Protein AF-A0A9D9GLC6-F1 (afdb_monomer)

Sequence (223 aa):
MKNKEALVSNTGGIKNLRFVKKIIEMDKKVFLQKTGWIYLVLAGAFIFVYGLIMATPMADLRYLQGTQLEGMEMEGDAYIRMLTGSINTMCILGWALILDGLLYKFVRNDKRRIYYISNMVFSAVSFLLFIGIAIGALSIIVHYKGVYDSIPFDIINSYPLWQMSGYYISETSWVFPLGYCVFIFTILASFVYIFVICYKWKDFAYYMKNHEVPDSDTVEERM

Structure (mmCIF, N/CA/C/O backbone):
data_AF-A0A9D9GLC6-F1
#
_entry.id   AF-A0A9D9GLC6-F1
#
loop_
_atom_site.group_PDB
_atom_site.id
_atom_site.type_symbol
_atom_site.label_atom_id
_atom_site.label_alt_id
_atom_site.label_comp_id
_atom_site.label_asym_id
_atom_site.label_entity_id
_atom_site.label_seq_id
_atom_site.pdbx_PDB_ins_code
_atom_site.Cartn_x
_atom_site.Cartn_y
_atom_site.Cartn_z
_atom_site.occupancy
_atom_site.B_iso_or_equiv
_atom_site.auth_seq_id
_atom_site.auth_comp_id
_atom_site.auth_asym_id
_atom_site.auth_atom_id
_atom_site.pdbx_PDB_model_num
ATOM 1 N N . MET A 1 1 ? -58.831 -5.455 41.511 1.00 48.53 1 MET A N 1
ATOM 2 C CA . MET A 1 1 ? -57.370 -5.663 41.659 1.00 48.53 1 MET A CA 1
ATOM 3 C C . MET A 1 1 ? -56.871 -6.793 40.740 1.00 48.53 1 MET A C 1
ATOM 5 O O . MET A 1 1 ? -56.491 -7.838 41.236 1.00 48.53 1 MET A O 1
ATOM 9 N N . LYS A 1 2 ? -56.880 -6.631 39.405 1.00 49.00 2 LYS A N 1
ATOM 10 C CA . LYS A 1 2 ? -56.433 -7.695 38.467 1.00 49.00 2 LYS A CA 1
ATOM 11 C C . LYS A 1 2 ? -55.526 -7.223 37.314 1.00 49.00 2 LYS A C 1
ATOM 13 O O . LYS A 1 2 ? -55.292 -7.973 36.384 1.00 49.00 2 LYS A O 1
ATOM 18 N N . ASN A 1 3 ? -54.974 -6.006 37.387 1.00 46.88 3 ASN A N 1
ATOM 19 C CA . ASN A 1 3 ? -54.181 -5.411 36.293 1.00 46.88 3 ASN A CA 1
ATOM 20 C C . ASN A 1 3 ? -52.691 -5.164 36.608 1.00 46.88 3 ASN A C 1
ATOM 22 O O . ASN A 1 3 ? -52.003 -4.541 35.807 1.00 46.88 3 ASN A O 1
ATOM 26 N N . LYS A 1 4 ? -52.160 -5.633 37.748 1.00 45.25 4 LYS A N 1
ATOM 27 C CA . LYS A 1 4 ? -50.739 -5.417 38.099 1.00 45.25 4 LYS A CA 1
ATOM 28 C C . LYS A 1 4 ? -49.795 -6.556 37.694 1.00 45.25 4 LYS A C 1
ATOM 30 O O . LYS A 1 4 ? -48.603 -6.307 37.563 1.00 45.25 4 LYS A O 1
ATOM 35 N N . GLU A 1 5 ? -50.295 -7.758 37.419 1.00 45.25 5 GLU A N 1
ATOM 36 C CA . GLU A 1 5 ? -49.434 -8.914 37.111 1.00 45.25 5 GLU A CA 1
ATOM 37 C C . GLU A 1 5 ? -48.969 -8.956 35.642 1.00 45.25 5 GLU A C 1
ATOM 39 O O . GLU A 1 5 ? -47.866 -9.417 35.356 1.00 45.25 5 GLU A O 1
ATOM 44 N N . ALA A 1 6 ? -49.718 -8.355 34.709 1.00 46.56 6 ALA A N 1
ATOM 45 C CA . ALA A 1 6 ? -49.325 -8.285 33.295 1.00 46.56 6 ALA A CA 1
ATOM 46 C C . ALA A 1 6 ? -48.167 -7.296 33.010 1.00 46.56 6 ALA A C 1
ATOM 48 O O . ALA A 1 6 ? -47.455 -7.438 32.016 1.00 46.56 6 ALA A O 1
ATOM 49 N N . LEU A 1 7 ? -47.922 -6.316 33.890 1.00 44.38 7 LEU A N 1
ATOM 50 C CA . LEU A 1 7 ? -46.847 -5.318 33.732 1.00 44.38 7 LEU A CA 1
ATOM 51 C C . LEU A 1 7 ? -45.464 -5.822 34.194 1.00 44.38 7 LEU A C 1
ATOM 53 O O . LEU A 1 7 ? -44.432 -5.305 33.756 1.00 44.38 7 LEU A O 1
ATOM 57 N N . VAL A 1 8 ? -45.420 -6.860 35.035 1.00 45.81 8 VAL A N 1
ATOM 58 C CA . VAL A 1 8 ? -44.165 -7.438 35.555 1.00 45.81 8 VAL A CA 1
ATOM 59 C C . VAL A 1 8 ? -43.550 -8.440 34.565 1.00 45.81 8 VAL A C 1
ATOM 61 O O . VAL A 1 8 ? -42.330 -8.532 34.448 1.00 45.81 8 VAL A O 1
ATOM 64 N N . SER A 1 9 ? -44.375 -9.113 33.758 1.00 47.72 9 SER A N 1
ATOM 65 C CA . SER A 1 9 ? -43.919 -10.010 32.681 1.00 47.72 9 SER A CA 1
ATOM 66 C C . SER A 1 9 ? -43.169 -9.261 31.562 1.00 47.72 9 SER A C 1
ATOM 68 O O . SER A 1 9 ? -42.121 -9.708 31.092 1.00 47.72 9 SER A O 1
ATOM 70 N N . ASN A 1 10 ? -43.635 -8.064 31.191 1.00 50.22 10 ASN A N 1
ATOM 71 C CA . ASN A 1 10 ? -43.074 -7.307 30.066 1.00 50.22 10 ASN A CA 1
ATOM 72 C C . ASN A 1 10 ? -41.750 -6.584 30.412 1.00 50.22 10 ASN A C 1
ATOM 74 O O . ASN A 1 10 ? -40.915 -6.306 29.549 1.00 50.22 10 ASN A O 1
ATOM 78 N N . THR A 1 11 ? -41.497 -6.317 31.698 1.00 50.88 11 THR A N 1
ATOM 79 C CA . THR A 1 11 ? -40.266 -5.650 32.159 1.00 50.88 11 THR A CA 1
ATOM 80 C C . THR A 1 11 ? -39.042 -6.575 32.174 1.00 50.88 11 THR A C 1
ATOM 82 O O . THR A 1 11 ? -37.919 -6.092 32.000 1.00 50.88 11 THR A O 1
ATOM 85 N N . GLY A 1 12 ? -39.232 -7.895 32.297 1.00 52.69 12 GLY A N 1
ATOM 86 C CA . GLY A 1 12 ? -38.161 -8.892 32.157 1.00 52.69 12 GLY A CA 1
ATOM 87 C C . GLY A 1 12 ? -37.640 -9.017 30.718 1.00 52.69 12 GLY A C 1
ATOM 88 O O . GLY A 1 12 ? -36.428 -8.990 30.494 1.00 52.69 12 GLY A O 1
ATOM 89 N N . GLY A 1 13 ? -38.543 -9.047 29.730 1.00 53.69 13 GLY A N 1
ATOM 90 C CA . GLY A 1 13 ? -38.187 -9.100 28.303 1.00 53.69 13 GLY A CA 1
ATOM 91 C C . GLY A 1 13 ? -37.408 -7.866 27.827 1.00 53.69 13 GLY A C 1
ATOM 92 O O . GLY A 1 13 ? -36.397 -7.988 27.135 1.00 53.69 13 GLY A O 1
ATOM 93 N N . ILE A 1 14 ? -37.801 -6.671 28.285 1.00 57.16 14 ILE A N 1
ATOM 94 C CA . ILE A 1 14 ? -37.111 -5.407 27.968 1.00 57.16 14 ILE A CA 1
ATOM 95 C C . ILE A 1 14 ? -35.714 -5.337 28.615 1.00 57.16 14 ILE A C 1
ATOM 97 O O . ILE A 1 14 ? -34.789 -4.764 28.029 1.00 57.16 14 ILE A O 1
ATOM 101 N N . LYS A 1 15 ? -35.526 -5.918 29.809 1.00 58.66 15 LYS A N 1
ATOM 102 C CA . LYS A 1 15 ? -34.201 -6.028 30.448 1.00 58.66 15 LYS A CA 1
ATOM 103 C C . LYS A 1 15 ? -33.284 -6.996 29.691 1.00 58.66 15 LYS A C 1
ATOM 105 O O . LYS A 1 15 ? -32.122 -6.654 29.476 1.00 58.66 15 LYS A O 1
ATOM 110 N N . ASN A 1 16 ? -33.811 -8.124 29.206 1.00 61.94 16 ASN A N 1
ATOM 111 C CA . ASN A 1 16 ? -33.055 -9.074 28.381 1.00 61.94 16 ASN A CA 1
ATOM 112 C C . ASN A 1 16 ? -32.633 -8.477 27.030 1.00 61.94 16 ASN A C 1
ATOM 114 O O . ASN A 1 16 ? -31.472 -8.600 26.646 1.00 61.94 16 ASN A O 1
ATOM 118 N N . LEU A 1 17 ? -33.514 -7.738 26.348 1.00 65.12 17 LEU A N 1
ATOM 119 C CA . LEU A 1 17 ? -33.171 -7.042 25.099 1.00 65.12 17 LEU A CA 1
ATOM 120 C C . LEU A 1 17 ? -32.083 -5.974 25.294 1.00 65.12 17 LEU A C 1
ATOM 122 O O . LEU A 1 17 ? -31.168 -5.863 24.477 1.00 65.12 17 LEU A O 1
ATOM 126 N N . ARG A 1 18 ? -32.134 -5.213 26.398 1.00 66.44 18 ARG A N 1
ATOM 127 C CA . ARG A 1 18 ? -31.078 -4.244 26.743 1.00 66.44 18 ARG A CA 1
ATOM 128 C C . ARG A 1 18 ? -29.739 -4.918 27.038 1.00 66.44 18 ARG A C 1
ATOM 130 O O . ARG A 1 18 ? -28.702 -4.385 26.650 1.00 66.44 18 ARG A O 1
ATOM 137 N N . PHE A 1 19 ? -29.755 -6.071 27.699 1.00 61.31 19 PHE A N 1
ATOM 138 C CA . PHE A 1 19 ? -28.548 -6.831 28.013 1.00 61.31 19 PHE A CA 1
ATOM 139 C C . PHE A 1 19 ? -27.897 -7.426 26.756 1.00 61.31 19 PHE A C 1
ATOM 141 O O . PHE A 1 19 ? -26.708 -7.212 26.530 1.00 61.31 19 PHE A O 1
ATOM 148 N N . VAL A 1 20 ? -28.681 -8.062 25.879 1.00 63.72 20 VAL A N 1
ATOM 149 C CA . VAL A 1 20 ? -28.195 -8.619 24.602 1.00 63.72 20 VAL A CA 1
ATOM 150 C C . VAL A 1 20 ? -27.632 -7.524 23.695 1.00 63.72 20 VAL A C 1
ATOM 152 O O . VAL A 1 20 ? -26.538 -7.674 23.153 1.00 63.72 20 VAL A O 1
ATOM 155 N N . LYS A 1 21 ? -28.318 -6.377 23.585 1.00 69.62 21 LYS A N 1
ATOM 156 C CA . LYS A 1 21 ? -27.814 -5.230 22.815 1.00 69.62 21 LYS A CA 1
ATOM 157 C C . LYS A 1 21 ? -26.462 -4.734 23.346 1.00 69.62 21 LYS A C 1
ATOM 159 O O . LYS A 1 21 ? -25.567 -4.446 22.557 1.00 69.62 21 LYS A O 1
ATOM 164 N N . LYS A 1 22 ? -26.291 -4.703 24.672 1.00 62.22 22 LYS A N 1
ATOM 165 C CA . LYS A 1 22 ? -25.045 -4.290 25.333 1.00 62.22 22 LYS A CA 1
ATOM 166 C C . LYS A 1 22 ? -23.894 -5.278 25.101 1.00 62.22 22 LYS A C 1
ATOM 168 O O . LYS A 1 22 ? -22.763 -4.837 24.922 1.00 62.22 22 LYS A O 1
ATOM 173 N N . ILE A 1 23 ? -24.176 -6.584 25.052 1.00 58.31 23 ILE A N 1
ATOM 174 C CA . ILE A 1 23 ? -23.185 -7.618 24.702 1.00 58.31 23 ILE A CA 1
ATOM 175 C C . ILE A 1 23 ? -22.736 -7.460 23.245 1.00 58.31 23 ILE A C 1
ATOM 177 O O . ILE A 1 23 ? -21.541 -7.359 22.986 1.00 58.31 23 ILE A O 1
ATOM 181 N N . ILE A 1 24 ? -23.681 -7.329 22.308 1.00 63.56 24 ILE A N 1
ATOM 182 C CA . ILE A 1 24 ? -23.375 -7.139 20.879 1.00 63.56 24 ILE A CA 1
ATOM 183 C C . ILE A 1 24 ? -22.549 -5.862 20.654 1.00 63.56 24 ILE A C 1
ATOM 185 O O . ILE A 1 24 ? -21.627 -5.844 19.840 1.00 63.56 24 ILE A O 1
ATOM 189 N N . GLU A 1 25 ? -22.859 -4.777 21.368 1.00 64.62 25 GLU A N 1
ATOM 190 C CA . GLU A 1 25 ? -22.085 -3.533 21.301 1.00 64.62 25 GLU A CA 1
ATOM 191 C C . GLU A 1 25 ? -20.678 -3.678 21.902 1.00 64.62 25 GLU A C 1
ATOM 193 O O . GLU A 1 25 ? -19.728 -3.125 21.344 1.00 64.62 25 GLU A O 1
ATOM 198 N N . MET A 1 26 ? -20.510 -4.435 22.993 1.00 58.69 26 MET A N 1
ATOM 199 C CA . MET A 1 26 ? -19.186 -4.733 23.555 1.00 58.69 26 MET A CA 1
ATOM 200 C C . MET A 1 26 ? -18.334 -5.579 22.603 1.00 58.69 26 MET A C 1
ATOM 202 O O . MET A 1 26 ? -17.170 -5.239 22.382 1.00 58.69 26 MET A O 1
ATOM 206 N N . ASP A 1 27 ? -18.908 -6.606 21.979 1.00 64.44 27 ASP A N 1
ATOM 207 C CA . ASP A 1 27 ? -18.185 -7.460 21.031 1.00 64.44 27 ASP A CA 1
ATOM 208 C C . ASP A 1 27 ? -17.741 -6.685 19.788 1.00 64.44 27 ASP A C 1
ATOM 210 O O . ASP A 1 27 ? -16.592 -6.806 19.360 1.00 64.44 27 ASP A O 1
ATOM 214 N N . LYS A 1 28 ? -18.590 -5.795 19.257 1.00 64.50 28 LYS A N 1
ATOM 215 C CA . LYS A 1 28 ? -18.228 -4.917 18.130 1.00 64.50 28 LYS A CA 1
ATOM 216 C C . LYS A 1 28 ? -17.063 -3.981 18.463 1.00 64.50 28 LYS A C 1
ATOM 218 O O . LYS A 1 28 ? -16.185 -3.777 17.624 1.00 64.50 28 LYS A O 1
ATOM 223 N N . LYS A 1 29 ? -17.027 -3.430 19.683 1.00 62.84 29 LYS A N 1
ATOM 224 C CA . LYS A 1 29 ? -15.945 -2.541 20.146 1.00 62.84 29 LYS A CA 1
ATOM 225 C C . LYS A 1 29 ? -14.614 -3.278 20.252 1.00 62.84 29 LYS A C 1
ATOM 227 O O . LYS A 1 29 ? -13.596 -2.782 19.771 1.00 62.84 29 LYS A O 1
ATOM 232 N N . VAL A 1 30 ? -14.628 -4.465 20.854 1.00 64.19 30 VAL A N 1
ATOM 233 C CA . VAL A 1 30 ? -13.431 -5.299 21.007 1.00 64.19 30 VAL A CA 1
ATOM 234 C C . VAL A 1 30 ? -12.950 -5.805 19.647 1.00 64.19 30 VAL A C 1
ATOM 236 O O . VAL A 1 30 ? -11.746 -5.817 19.398 1.00 64.19 30 VAL A O 1
ATOM 239 N N . PHE A 1 31 ? -13.871 -6.157 18.747 1.00 68.88 31 PHE A N 1
ATOM 240 C CA . PHE A 1 31 ? -13.555 -6.593 17.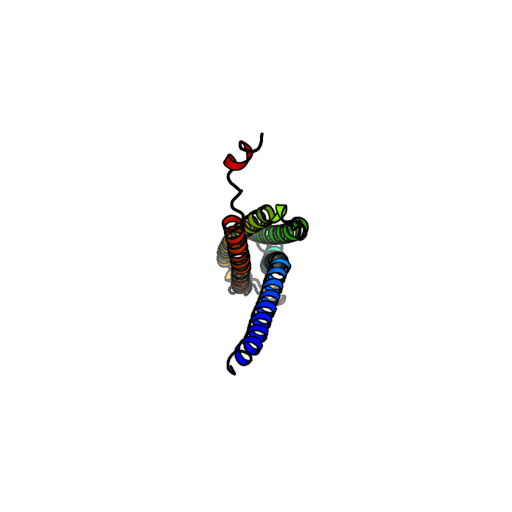391 1.00 68.88 31 PHE A CA 1
ATOM 241 C C . PHE A 1 31 ? -12.849 -5.495 16.589 1.00 68.88 31 PHE A C 1
ATOM 243 O O . PHE A 1 31 ? -11.708 -5.696 16.184 1.00 68.88 31 PHE A O 1
ATOM 250 N N . LEU A 1 32 ? -13.452 -4.307 16.456 1.00 66.44 32 LEU A N 1
ATOM 251 C CA . LEU A 1 32 ? -12.879 -3.199 15.678 1.00 66.44 32 LEU A CA 1
ATOM 252 C C . LEU A 1 32 ? -11.495 -2.763 16.187 1.00 66.44 32 LEU A C 1
ATOM 254 O O . LEU A 1 32 ? -10.599 -2.456 15.399 1.00 66.44 32 LEU A O 1
ATOM 258 N N . GLN A 1 33 ? -11.287 -2.783 17.506 1.00 64.88 33 GLN A N 1
ATOM 259 C CA . GLN A 1 33 ? -9.985 -2.477 18.101 1.00 64.88 33 GLN A CA 1
ATOM 260 C C . GLN A 1 33 ? -8.947 -3.574 17.826 1.00 64.88 33 GLN A C 1
ATOM 262 O O . GLN A 1 33 ? -7.783 -3.269 17.556 1.00 64.88 33 GLN A O 1
ATOM 267 N N . LYS A 1 34 ? -9.347 -4.852 17.890 1.00 70.94 34 LYS A N 1
ATOM 268 C CA . LYS A 1 34 ? -8.497 -6.009 17.554 1.00 70.94 34 LYS A CA 1
ATOM 269 C C . LYS A 1 34 ? -8.165 -6.105 16.080 1.00 70.94 34 LYS A C 1
ATOM 271 O O . LYS A 1 34 ? -7.100 -6.627 15.778 1.00 70.94 34 LYS A O 1
ATOM 276 N N . THR A 1 35 ? -8.996 -5.574 15.198 1.00 78.12 35 THR A N 1
ATOM 277 C CA . THR A 1 35 ? -8.752 -5.645 13.759 1.00 78.12 35 THR A CA 1
ATOM 278 C C . THR A 1 35 ? -7.982 -4.449 13.208 1.00 78.12 35 THR A C 1
ATOM 280 O O . THR A 1 35 ? -7.323 -4.609 12.191 1.00 78.12 35 THR A O 1
ATOM 283 N N . GLY A 1 36 ? -8.000 -3.277 13.859 1.00 77.38 36 GLY A N 1
ATOM 284 C CA . GLY A 1 36 ? -7.358 -2.056 13.336 1.00 77.38 36 GLY A CA 1
ATOM 285 C C . GLY A 1 36 ? -5.886 -2.238 12.938 1.00 77.38 36 GLY A C 1
ATOM 286 O O . GLY A 1 36 ? -5.518 -1.983 11.795 1.00 77.38 36 GLY A O 1
ATOM 287 N N . TRP A 1 37 ? -5.060 -2.785 13.836 1.00 83.31 37 TRP A N 1
ATOM 288 C CA . TRP A 1 37 ? -3.642 -3.039 13.542 1.00 83.31 37 TRP A CA 1
ATOM 289 C C . TRP A 1 37 ? -3.427 -4.079 12.434 1.00 83.31 37 TRP A C 1
ATOM 291 O O . TRP A 1 37 ? -2.447 -3.995 11.701 1.00 83.31 37 TRP A O 1
ATOM 301 N N . ILE A 1 38 ? -4.346 -5.040 12.283 1.00 87.19 38 ILE A N 1
ATOM 302 C CA . ILE A 1 38 ? -4.292 -6.033 11.202 1.00 87.19 38 ILE A CA 1
ATOM 303 C C . ILE A 1 38 ? -4.483 -5.327 9.859 1.00 87.19 38 ILE A C 1
ATOM 305 O O . ILE A 1 38 ? -3.743 -5.605 8.923 1.00 87.19 38 ILE A O 1
ATOM 309 N N . TYR A 1 39 ? -5.415 -4.372 9.774 1.00 84.56 39 TYR A N 1
ATOM 310 C CA . TYR A 1 39 ? -5.605 -3.568 8.566 1.00 84.56 39 TYR A CA 1
ATOM 311 C C . TYR A 1 39 ? -4.369 -2.730 8.219 1.00 84.56 39 TYR A C 1
ATOM 313 O O . TYR A 1 39 ? -4.023 -2.669 7.044 1.00 84.56 39 TYR A O 1
ATOM 321 N N . LEU A 1 40 ? -3.674 -2.145 9.206 1.00 82.50 40 LEU A N 1
ATOM 322 C CA . LEU A 1 40 ? -2.408 -1.430 8.966 1.00 82.50 40 LEU A CA 1
ATOM 323 C C . LEU A 1 40 ? -1.344 -2.346 8.365 1.00 82.50 40 LEU A C 1
ATOM 325 O O . LEU A 1 40 ? -0.739 -2.011 7.349 1.00 82.50 40 LEU A O 1
ATOM 329 N N . VAL A 1 41 ? -1.151 -3.521 8.968 1.00 89.88 41 VAL A N 1
ATOM 330 C CA . VAL A 1 41 ? -0.165 -4.495 8.489 1.00 89.88 41 VAL A CA 1
ATOM 331 C C . VAL A 1 41 ? -0.527 -4.993 7.091 1.00 89.88 41 VAL A C 1
ATOM 333 O O . VAL A 1 41 ? 0.346 -5.062 6.232 1.00 89.88 41 VAL A O 1
ATOM 336 N N . LEU A 1 42 ? -1.802 -5.298 6.834 1.00 90.50 42 LEU A N 1
ATOM 337 C CA . LEU A 1 42 ? -2.259 -5.745 5.518 1.00 90.50 42 LEU A CA 1
ATOM 338 C C . LEU A 1 42 ? -2.101 -4.655 4.454 1.00 90.50 42 LEU A C 1
ATOM 340 O O . LEU A 1 42 ? -1.576 -4.935 3.383 1.00 90.50 42 LEU A O 1
ATOM 344 N N . ALA A 1 43 ? -2.510 -3.418 4.739 1.00 89.62 43 ALA A N 1
ATOM 345 C CA . ALA A 1 43 ? -2.346 -2.301 3.810 1.00 89.62 43 ALA A CA 1
ATOM 346 C C . ALA A 1 43 ? -0.863 -2.026 3.517 1.00 89.62 43 ALA A C 1
ATOM 348 O O . ALA A 1 43 ? -0.482 -1.890 2.356 1.00 89.62 43 ALA A O 1
ATOM 349 N N . GLY A 1 44 ? -0.012 -2.028 4.548 1.00 91.19 44 GLY A N 1
ATOM 350 C CA . GLY A 1 44 ? 1.435 -1.906 4.383 1.00 91.19 44 GLY A CA 1
ATOM 351 C C . GLY A 1 44 ? 2.031 -3.038 3.545 1.00 91.19 44 GLY A C 1
ATOM 352 O O . GLY A 1 44 ? 2.830 -2.778 2.648 1.00 91.19 44 GLY A O 1
ATOM 353 N N . ALA A 1 45 ? 1.584 -4.279 3.758 1.00 93.62 45 ALA A N 1
ATOM 354 C CA . ALA A 1 45 ? 1.993 -5.426 2.952 1.00 93.62 45 ALA A CA 1
ATOM 355 C C . ALA A 1 45 ? 1.563 -5.290 1.484 1.00 93.62 45 ALA A C 1
ATOM 357 O O . ALA A 1 45 ? 2.366 -5.567 0.597 1.00 93.62 45 ALA A O 1
ATOM 358 N N . PHE A 1 46 ? 0.345 -4.815 1.206 1.00 93.12 46 PHE A N 1
ATOM 359 C CA . PHE A 1 46 ? -0.102 -4.566 -0.167 1.00 93.12 46 PHE A CA 1
ATOM 360 C C . PHE A 1 46 ? 0.734 -3.491 -0.864 1.00 93.12 46 PHE A C 1
ATOM 362 O O . PHE A 1 46 ? 1.154 -3.707 -1.997 1.00 93.12 46 PHE A O 1
ATOM 369 N N . ILE A 1 47 ? 1.022 -2.369 -0.194 1.00 93.19 47 ILE A N 1
ATOM 370 C CA . ILE A 1 47 ? 1.885 -1.314 -0.750 1.00 93.19 47 ILE A CA 1
ATOM 371 C C . ILE A 1 47 ? 3.304 -1.842 -0.990 1.00 93.19 47 ILE A C 1
ATOM 373 O O . ILE A 1 47 ? 3.886 -1.580 -2.040 1.00 93.19 47 ILE A O 1
ATOM 377 N N . PHE A 1 48 ? 3.846 -2.626 -0.057 1.00 94.44 48 PHE A N 1
ATOM 378 C CA . PHE A 1 48 ? 5.172 -3.224 -0.194 1.00 94.44 48 PHE A CA 1
ATOM 379 C C . PHE A 1 48 ? 5.249 -4.191 -1.383 1.00 94.44 48 PHE A C 1
ATOM 381 O O . PHE A 1 48 ? 6.118 -4.052 -2.240 1.00 94.44 48 PHE A O 1
ATOM 388 N N . VAL A 1 49 ? 4.312 -5.141 -1.473 1.00 94.50 49 VAL A N 1
ATOM 389 C CA . VAL A 1 49 ? 4.233 -6.096 -2.589 1.00 94.50 49 VAL A CA 1
ATOM 390 C C . VAL A 1 49 ? 4.025 -5.363 -3.911 1.00 94.50 49 VAL A C 1
ATOM 392 O O . VAL A 1 49 ? 4.644 -5.718 -4.909 1.00 94.50 49 VAL A O 1
ATOM 395 N N . TYR A 1 50 ? 3.211 -4.310 -3.923 1.00 93.19 50 TYR A N 1
ATOM 396 C CA . TYR A 1 50 ? 3.036 -3.474 -5.102 1.00 93.19 50 TYR A CA 1
ATOM 397 C C . TYR A 1 50 ? 4.340 -2.788 -5.531 1.00 93.19 50 TYR A C 1
ATOM 399 O O . TYR A 1 50 ? 4.682 -2.828 -6.710 1.00 93.19 50 TYR A O 1
ATOM 407 N N . GLY A 1 51 ? 5.115 -2.244 -4.587 1.00 92.12 51 GLY A N 1
ATOM 408 C CA . GLY A 1 51 ? 6.453 -1.717 -4.862 1.00 92.12 51 GLY A CA 1
ATOM 409 C C . GLY A 1 51 ? 7.372 -2.761 -5.509 1.00 92.12 51 GLY A C 1
ATOM 410 O O . GLY A 1 51 ? 8.055 -2.456 -6.483 1.00 92.12 51 GLY A O 1
ATOM 411 N N . LEU A 1 52 ? 7.326 -4.018 -5.052 1.00 92.06 52 LEU A N 1
ATOM 412 C CA . LEU A 1 52 ? 8.070 -5.116 -5.683 1.00 92.06 52 LEU A CA 1
ATOM 413 C C . LEU A 1 52 ? 7.571 -5.439 -7.100 1.00 92.06 52 LEU A C 1
ATOM 415 O O . LEU A 1 52 ? 8.379 -5.707 -7.983 1.00 92.06 52 LEU A O 1
ATOM 419 N N . ILE A 1 53 ? 6.261 -5.382 -7.344 1.00 90.50 53 ILE A N 1
ATOM 420 C CA . ILE A 1 53 ? 5.678 -5.575 -8.682 1.00 90.50 53 ILE A CA 1
ATOM 421 C C . ILE A 1 53 ? 6.089 -4.439 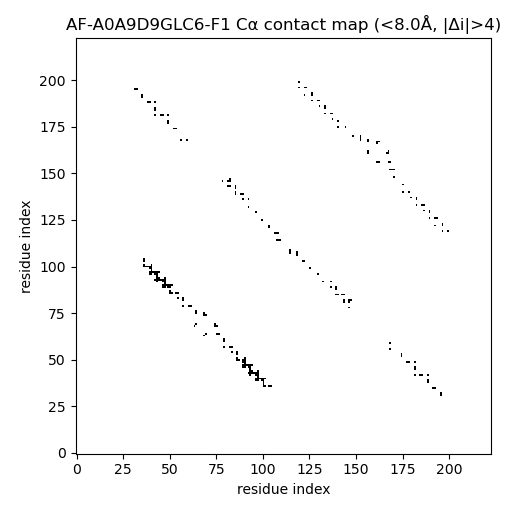-9.634 1.00 90.50 53 ILE A C 1
ATOM 423 O O . ILE A 1 53 ? 6.361 -4.679 -10.806 1.00 90.50 53 ILE A O 1
ATOM 427 N N . MET A 1 54 ? 6.224 -3.203 -9.146 1.00 87.19 54 MET A N 1
ATOM 428 C CA . MET A 1 54 ? 6.780 -2.105 -9.950 1.00 87.19 54 MET A CA 1
ATOM 429 C C . MET A 1 54 ? 8.235 -2.364 -10.379 1.00 87.19 54 MET A C 1
ATOM 431 O O . MET A 1 54 ? 8.703 -1.773 -11.351 1.00 87.19 54 MET A O 1
ATOM 435 N N . ALA A 1 55 ? 8.961 -3.258 -9.702 1.00 86.25 55 ALA A N 1
ATOM 436 C CA . ALA A 1 55 ? 10.318 -3.623 -10.093 1.00 86.25 55 ALA A CA 1
ATOM 437 C C . ALA A 1 55 ? 10.376 -4.545 -11.319 1.00 86.25 55 ALA A C 1
ATOM 439 O O . ALA A 1 55 ? 11.423 -4.617 -11.955 1.00 86.25 55 ALA A O 1
ATOM 440 N N . THR A 1 56 ? 9.284 -5.226 -11.684 1.00 82.06 56 THR A N 1
ATOM 441 C CA . THR A 1 56 ? 9.267 -6.164 -12.819 1.00 82.06 56 THR A CA 1
ATOM 442 C C . THR A 1 56 ? 9.571 -5.471 -14.156 1.00 82.06 56 THR A C 1
ATOM 444 O O . THR A 1 56 ? 10.586 -5.810 -14.758 1.00 82.06 56 THR A O 1
ATOM 447 N N . PRO A 1 57 ? 8.824 -4.429 -14.581 1.00 74.25 57 PRO A N 1
ATOM 448 C CA . PRO A 1 57 ? 9.151 -3.700 -15.813 1.00 74.25 57 PRO A CA 1
ATOM 449 C C . PRO A 1 57 ? 10.511 -2.980 -15.752 1.00 74.25 57 PRO A C 1
ATOM 451 O O . PRO A 1 57 ? 11.133 -2.736 -16.782 1.00 74.25 57 PRO A O 1
ATOM 454 N N . MET A 1 58 ? 11.010 -2.655 -14.554 1.00 76.06 58 MET A N 1
ATOM 455 C CA . MET A 1 58 ? 12.348 -2.080 -14.383 1.00 76.06 58 MET A CA 1
ATOM 456 C C . MET A 1 58 ? 13.461 -3.120 -14.601 1.00 76.06 58 MET A C 1
ATOM 458 O O . MET A 1 58 ? 14.504 -2.788 -15.162 1.00 76.06 58 MET A O 1
ATOM 462 N N . ALA A 1 59 ? 13.272 -4.364 -14.156 1.00 72.38 59 ALA A N 1
ATOM 463 C CA . ALA A 1 59 ? 14.237 -5.438 -14.378 1.00 72.38 59 ALA A CA 1
ATOM 464 C C . ALA A 1 59 ? 14.431 -5.701 -15.880 1.00 72.38 59 ALA A C 1
ATOM 466 O O . ALA A 1 59 ? 15.572 -5.823 -16.332 1.00 72.38 59 ALA A O 1
ATOM 467 N N . ASP A 1 60 ? 13.336 -5.666 -16.643 1.00 72.62 60 ASP A N 1
ATOM 468 C CA . ASP A 1 60 ? 13.357 -5.780 -18.103 1.00 72.62 60 ASP A CA 1
ATOM 469 C C . ASP A 1 60 ? 14.157 -4.623 -18.739 1.00 72.62 60 ASP A C 1
ATOM 471 O O . ASP A 1 60 ? 15.054 -4.851 -19.554 1.00 72.62 60 ASP A O 1
ATOM 475 N N . LEU A 1 61 ? 13.934 -3.381 -18.281 1.00 70.44 61 LEU A N 1
ATOM 476 C CA . LEU A 1 61 ? 14.693 -2.192 -18.709 1.00 70.44 61 LEU A CA 1
ATOM 477 C C . LEU A 1 61 ? 16.183 -2.240 -18.343 1.00 70.44 61 LEU A C 1
ATOM 479 O O . LEU A 1 61 ? 17.028 -1.754 -19.091 1.00 70.44 61 LEU A O 1
ATOM 483 N N . ARG A 1 62 ? 16.552 -2.824 -17.202 1.00 70.44 62 ARG A N 1
ATOM 484 C CA . ARG A 1 62 ? 17.960 -2.911 -16.788 1.00 70.44 62 ARG A CA 1
ATOM 485 C C . ARG A 1 62 ? 18.732 -3.972 -17.568 1.00 70.44 62 ARG A C 1
ATOM 487 O O . ARG A 1 62 ? 19.912 -3.779 -17.854 1.00 70.44 62 ARG A O 1
ATOM 494 N N . TYR A 1 63 ? 18.073 -5.064 -17.945 1.00 67.06 63 TYR A N 1
ATOM 495 C CA . TYR A 1 63 ? 18.655 -6.070 -18.834 1.00 67.06 63 TYR A CA 1
ATOM 496 C C . TYR A 1 63 ? 18.926 -5.497 -20.241 1.00 67.06 63 TYR A C 1
ATOM 498 O O . TYR A 1 63 ? 19.980 -5.755 -20.827 1.00 67.06 63 TYR A O 1
ATOM 506 N N . LEU A 1 64 ? 18.030 -4.634 -20.738 1.00 63.19 64 LEU A N 1
ATOM 507 C CA . LEU A 1 64 ? 18.228 -3.839 -21.961 1.00 63.19 64 LEU A CA 1
ATOM 508 C C . LEU A 1 64 ? 19.473 -2.948 -21.890 1.00 63.19 64 LEU A C 1
ATOM 510 O O . LEU A 1 64 ? 20.211 -2.799 -22.867 1.00 63.19 64 LEU A O 1
ATOM 514 N N . GLN A 1 65 ? 19.715 -2.357 -20.720 1.00 62.34 65 GLN A N 1
ATOM 515 C CA . GLN A 1 65 ? 20.753 -1.352 -20.542 1.00 62.34 65 GLN A CA 1
ATOM 516 C C . GLN A 1 65 ? 22.168 -1.905 -20.725 1.00 62.34 65 GLN A C 1
ATOM 518 O O . GLN A 1 65 ? 23.003 -1.262 -21.353 1.00 62.34 65 GLN A O 1
ATOM 523 N N . GLY A 1 66 ? 22.411 -3.121 -20.230 1.00 55.78 66 GLY A N 1
ATOM 524 C CA . GLY A 1 66 ? 23.706 -3.796 -20.337 1.00 55.78 66 GLY A CA 1
ATOM 525 C C . GLY A 1 66 ? 24.003 -4.404 -21.708 1.00 55.78 66 GLY A C 1
ATOM 526 O O . GLY A 1 66 ? 25.090 -4.942 -21.893 1.00 55.78 66 GLY A O 1
ATOM 527 N N . THR A 1 67 ? 23.055 -4.359 -22.652 1.00 57.78 67 THR A N 1
ATOM 528 C CA . THR A 1 67 ? 23.220 -4.970 -23.977 1.00 57.78 67 THR A CA 1
ATOM 529 C C . THR A 1 67 ? 23.179 -3.965 -25.131 1.00 57.78 67 THR A C 1
ATOM 531 O O . THR A 1 67 ? 23.889 -4.201 -26.107 1.00 57.78 67 THR A O 1
ATOM 534 N N . GLN A 1 68 ? 22.368 -2.888 -25.080 1.00 55.81 68 GLN A N 1
ATOM 535 C CA . GLN A 1 68 ? 22.060 -2.088 -26.292 1.00 55.81 68 GLN A CA 1
ATOM 536 C C . GLN A 1 68 ? 21.731 -0.584 -26.093 1.00 55.81 68 GLN A C 1
ATOM 538 O O . GLN A 1 68 ? 21.443 0.098 -27.075 1.00 55.81 68 GLN A O 1
ATOM 543 N N . LEU A 1 69 ? 21.776 -0.022 -24.877 1.00 52.72 69 LEU A N 1
ATOM 544 C CA . LEU A 1 69 ? 21.383 1.387 -24.628 1.00 52.72 69 LEU A CA 1
ATOM 545 C C . LEU A 1 69 ? 22.514 2.425 -24.745 1.00 52.72 69 LEU A C 1
ATOM 547 O O . LEU A 1 69 ? 22.243 3.612 -24.588 1.00 52.72 69 LEU A O 1
ATOM 551 N N . GLU A 1 70 ? 23.749 2.027 -25.066 1.00 53.19 70 GLU A N 1
ATOM 552 C CA . GLU A 1 70 ? 24.875 2.965 -25.261 1.00 53.19 70 GLU A CA 1
ATOM 553 C C . GLU A 1 70 ? 24.670 3.945 -26.438 1.00 53.19 70 GLU A C 1
ATOM 555 O O . GLU A 1 70 ? 25.369 4.950 -26.523 1.00 53.19 70 GLU A O 1
ATOM 560 N N . GLY A 1 71 ? 23.710 3.681 -27.336 1.00 49.88 71 GLY A N 1
ATOM 561 C CA . GLY A 1 71 ? 23.436 4.498 -28.527 1.00 49.88 71 GLY A CA 1
ATOM 562 C C . GLY A 1 71 ? 22.238 5.455 -28.445 1.00 49.88 71 GLY A C 1
ATOM 563 O O . GLY A 1 71 ? 21.948 6.112 -29.442 1.00 49.88 71 GLY A O 1
ATOM 564 N N . MET A 1 72 ? 21.511 5.531 -27.322 1.00 54.06 72 MET A N 1
ATOM 565 C CA . MET A 1 72 ? 20.387 6.472 -27.174 1.00 54.06 72 MET A CA 1
ATOM 566 C C . MET A 1 72 ? 20.848 7.788 -26.530 1.00 54.06 72 MET A C 1
ATOM 568 O O . MET A 1 72 ? 21.552 7.776 -25.528 1.00 54.06 72 MET A O 1
ATOM 572 N N . GLU A 1 73 ? 20.413 8.928 -27.081 1.00 50.88 73 GLU A N 1
ATOM 573 C CA . GLU A 1 73 ? 20.777 10.280 -26.607 1.00 50.88 73 GLU A CA 1
ATOM 574 C C . GLU A 1 73 ? 20.303 10.598 -25.176 1.00 50.88 73 GLU A C 1
ATOM 576 O O . GLU A 1 73 ? 20.804 11.529 -24.549 1.00 50.88 73 GLU A O 1
ATOM 581 N N . MET A 1 74 ? 19.361 9.821 -24.635 1.00 53.66 74 MET A N 1
ATOM 582 C CA . MET A 1 74 ? 19.024 9.858 -23.215 1.00 53.66 74 MET A CA 1
ATOM 583 C C . MET A 1 74 ? 19.722 8.709 -22.504 1.00 53.66 74 MET A C 1
ATOM 585 O O . MET A 1 74 ? 19.482 7.544 -22.821 1.00 53.66 74 MET A O 1
ATOM 589 N N . GLU A 1 75 ? 20.553 9.041 -21.514 1.00 62.62 75 GLU A N 1
ATOM 590 C CA . GLU A 1 75 ? 21.203 8.067 -20.643 1.00 62.62 75 GLU A CA 1
ATOM 591 C C . GLU A 1 75 ? 20.131 7.136 -20.056 1.00 62.62 75 GLU A C 1
ATOM 593 O O . GLU A 1 75 ? 19.408 7.517 -19.134 1.00 62.62 75 GLU A O 1
ATOM 598 N N . GLY A 1 76 ? 20.020 5.898 -20.557 1.00 62.62 76 GLY A N 1
ATOM 599 C CA . GLY A 1 76 ? 19.090 4.889 -20.018 1.00 62.62 76 GLY A CA 1
ATOM 600 C C . GLY A 1 76 ? 19.242 4.687 -18.503 1.00 62.62 76 GLY A C 1
ATOM 601 O O . GLY A 1 76 ? 18.322 4.240 -17.818 1.00 62.62 76 GLY A O 1
ATOM 602 N N . ASP A 1 77 ? 20.385 5.111 -17.964 1.00 69.19 77 ASP A N 1
ATOM 603 C CA . ASP A 1 77 ? 20.701 5.104 -16.545 1.00 69.19 77 ASP A CA 1
ATOM 604 C C . ASP A 1 77 ? 19.895 6.118 -15.731 1.00 69.19 77 ASP A C 1
ATOM 606 O O . ASP A 1 77 ? 19.552 5.851 -14.579 1.00 69.19 77 ASP A O 1
ATOM 610 N N . ALA A 1 78 ? 19.530 7.255 -16.325 1.00 73.38 78 ALA A N 1
ATOM 611 C CA . ALA A 1 78 ? 18.675 8.247 -15.687 1.00 73.38 78 ALA A CA 1
ATOM 612 C C . ALA A 1 78 ? 17.268 7.678 -15.446 1.00 73.38 78 ALA A C 1
ATOM 614 O O . ALA A 1 78 ? 16.766 7.730 -14.321 1.00 73.38 78 ALA A O 1
ATOM 615 N N . TYR A 1 79 ? 16.672 7.041 -16.459 1.00 74.44 79 TYR A N 1
ATOM 616 C CA . TYR A 1 79 ? 15.367 6.382 -16.342 1.00 74.44 79 TYR A CA 1
ATOM 617 C C . TYR A 1 79 ? 15.366 5.304 -15.264 1.00 74.44 79 TYR A C 1
ATOM 619 O O . TYR A 1 79 ? 14.502 5.283 -14.385 1.00 74.44 79 TYR A O 1
ATOM 627 N N . ILE A 1 80 ? 16.377 4.440 -15.283 1.00 77.62 80 ILE A N 1
ATOM 628 C CA . ILE A 1 80 ? 16.498 3.339 -14.330 1.00 77.62 80 ILE A CA 1
ATOM 629 C C . ILE A 1 80 ? 16.675 3.872 -12.911 1.00 77.62 80 ILE A C 1
ATOM 631 O O . ILE A 1 80 ? 16.002 3.384 -12.000 1.00 77.62 80 ILE A O 1
ATOM 635 N N . ARG A 1 81 ? 17.483 4.917 -12.699 1.00 80.81 81 ARG A N 1
ATOM 636 C CA . ARG A 1 81 ? 17.618 5.562 -11.384 1.00 80.81 81 ARG A CA 1
ATOM 637 C C . ARG A 1 81 ? 16.300 6.172 -10.894 1.00 80.81 81 ARG A C 1
ATOM 639 O O . ARG A 1 81 ? 15.945 5.965 -9.732 1.00 80.81 81 ARG A O 1
ATOM 646 N N . MET A 1 82 ? 15.549 6.861 -11.754 1.00 82.50 82 MET A N 1
ATOM 647 C CA . MET A 1 82 ? 14.263 7.477 -11.385 1.00 82.50 82 MET A CA 1
ATOM 648 C C . MET A 1 82 ? 13.190 6.431 -11.039 1.00 82.50 82 MET A C 1
ATOM 650 O O . MET A 1 82 ? 12.503 6.545 -10.017 1.00 82.50 82 MET A O 1
ATOM 654 N N . LEU A 1 83 ? 13.091 5.361 -11.835 1.00 85.75 83 LEU A N 1
ATOM 655 C CA . LEU A 1 83 ? 12.181 4.244 -11.570 1.00 85.75 83 LEU A CA 1
ATOM 656 C C . LEU A 1 83 ? 12.570 3.507 -10.277 1.00 85.75 83 LEU A C 1
ATOM 658 O O . LEU A 1 83 ? 11.703 3.242 -9.441 1.00 85.75 83 LEU A O 1
ATOM 662 N N . THR A 1 84 ? 13.869 3.266 -10.054 1.00 87.50 84 THR A N 1
ATOM 663 C CA . THR A 1 84 ? 14.390 2.659 -8.812 1.00 87.50 84 THR A CA 1
ATOM 664 C C . THR A 1 84 ? 14.014 3.484 -7.584 1.00 87.50 84 THR A C 1
ATOM 666 O O . THR A 1 84 ? 13.592 2.932 -6.569 1.00 87.50 84 THR A O 1
ATOM 669 N N . GLY A 1 85 ? 14.150 4.813 -7.663 1.00 87.56 85 GLY A N 1
ATOM 670 C CA . GLY A 1 85 ? 13.799 5.718 -6.567 1.00 87.56 85 GLY A CA 1
ATOM 671 C C . GLY A 1 85 ? 12.332 5.588 -6.157 1.00 87.56 85 GLY A C 1
ATOM 672 O O . GLY A 1 85 ? 12.018 5.478 -4.969 1.00 87.56 85 GLY A O 1
ATOM 673 N N . SER A 1 86 ? 11.440 5.515 -7.144 1.00 90.31 86 SER A N 1
ATOM 674 C CA . SER A 1 86 ? 10.002 5.317 -6.936 1.00 90.31 86 SER A CA 1
ATOM 675 C C . SER A 1 86 ? 9.684 3.960 -6.295 1.00 90.31 86 SER A C 1
ATOM 677 O O . SER A 1 86 ? 8.938 3.904 -5.317 1.00 90.31 86 SER A O 1
ATOM 679 N N . ILE A 1 87 ? 10.296 2.878 -6.789 1.00 91.88 87 ILE A N 1
ATOM 680 C CA . ILE A 1 87 ? 10.149 1.518 -6.239 1.00 91.88 87 ILE A CA 1
ATOM 681 C C . ILE A 1 87 ? 10.608 1.468 -4.781 1.00 91.88 87 ILE A C 1
ATOM 683 O O . ILE A 1 87 ? 9.866 1.023 -3.904 1.00 91.88 87 ILE A O 1
ATOM 687 N N . ASN A 1 88 ? 11.811 1.974 -4.503 1.00 93.12 88 ASN A N 1
ATOM 688 C CA . ASN A 1 88 ? 12.374 1.980 -3.157 1.00 93.12 88 ASN A CA 1
ATOM 689 C C . ASN A 1 88 ? 11.491 2.772 -2.197 1.00 93.12 88 ASN A C 1
ATOM 691 O O . ASN A 1 88 ? 11.226 2.313 -1.088 1.00 93.12 88 ASN A O 1
ATOM 695 N N . THR A 1 89 ? 10.991 3.927 -2.634 1.00 93.19 89 THR A N 1
ATOM 696 C CA . THR A 1 89 ? 10.121 4.761 -1.804 1.00 93.19 89 THR A CA 1
ATOM 697 C C . THR A 1 89 ? 8.802 4.046 -1.512 1.00 93.19 89 THR A C 1
ATOM 699 O O . THR A 1 89 ? 8.382 4.022 -0.359 1.00 93.19 89 THR A O 1
ATOM 702 N N . MET A 1 90 ? 8.189 3.372 -2.491 1.00 92.50 90 MET A N 1
ATOM 703 C CA . MET A 1 90 ? 6.999 2.543 -2.247 1.00 92.50 90 MET A CA 1
ATOM 704 C C . MET A 1 90 ? 7.249 1.422 -1.241 1.00 92.50 90 MET A C 1
ATOM 706 O O . MET A 1 90 ? 6.471 1.245 -0.303 1.00 92.50 90 MET A O 1
ATOM 710 N N . CYS A 1 91 ? 8.357 0.696 -1.386 1.00 93.75 91 CYS A N 1
ATOM 711 C CA . CYS A 1 91 ? 8.730 -0.357 -0.447 1.00 93.75 91 CYS A CA 1
ATOM 712 C C . CYS A 1 91 ? 8.954 0.193 0.971 1.00 93.75 91 CYS A C 1
ATOM 714 O O . CYS A 1 91 ? 8.506 -0.416 1.943 1.00 93.75 91 CYS A O 1
ATOM 716 N N . ILE A 1 92 ? 9.600 1.356 1.100 1.00 94.56 92 ILE A N 1
ATOM 717 C CA . ILE A 1 92 ? 9.816 2.032 2.388 1.00 94.56 92 ILE A CA 1
ATOM 718 C C . ILE A 1 92 ? 8.481 2.437 3.018 1.00 94.56 92 ILE A C 1
ATOM 720 O O . ILE A 1 92 ? 8.273 2.188 4.204 1.00 94.56 92 ILE A O 1
ATOM 724 N N . LEU A 1 93 ? 7.557 3.012 2.242 1.00 92.56 93 LEU A N 1
ATOM 725 C CA . LEU A 1 93 ? 6.223 3.381 2.724 1.00 92.56 93 LEU A CA 1
ATOM 726 C C . LEU A 1 93 ? 5.426 2.155 3.197 1.00 92.56 93 LEU A C 1
ATOM 728 O O . LEU A 1 93 ? 4.794 2.199 4.254 1.00 92.56 93 LEU A O 1
ATOM 732 N N . GLY A 1 94 ? 5.500 1.046 2.456 1.00 92.38 94 GLY A N 1
ATOM 733 C CA . GLY A 1 94 ? 4.898 -0.225 2.859 1.00 92.38 94 GLY A CA 1
ATOM 734 C C . GLY A 1 94 ? 5.467 -0.742 4.184 1.00 92.38 94 GLY A C 1
ATOM 735 O O . GLY A 1 94 ? 4.711 -1.067 5.101 1.00 92.38 94 GLY A O 1
ATOM 736 N N . TRP A 1 95 ? 6.794 -0.733 4.334 1.00 94.19 95 TRP A N 1
ATOM 737 C CA . TRP A 1 95 ? 7.461 -1.100 5.588 1.00 94.19 95 TRP A CA 1
ATOM 738 C C . TRP A 1 95 ? 7.094 -0.185 6.754 1.00 94.19 95 TRP A C 1
ATOM 740 O O . TRP A 1 95 ? 6.841 -0.680 7.852 1.00 94.19 95 TRP A O 1
ATOM 750 N N . ALA A 1 96 ? 7.022 1.126 6.529 1.00 91.94 96 ALA A N 1
ATOM 751 C CA . ALA A 1 96 ? 6.635 2.089 7.553 1.00 91.94 96 ALA A CA 1
ATOM 752 C C . ALA A 1 96 ? 5.235 1.785 8.113 1.00 91.94 96 ALA A C 1
ATOM 754 O O . ALA A 1 96 ? 5.055 1.785 9.329 1.00 91.94 96 ALA A O 1
ATOM 755 N N . LEU A 1 97 ? 4.268 1.438 7.254 1.00 90.75 97 LEU A N 1
ATOM 756 C CA . LEU A 1 97 ? 2.924 1.032 7.687 1.00 90.75 97 LEU A CA 1
ATOM 757 C C . LEU A 1 97 ? 2.901 -0.297 8.441 1.00 90.75 97 LEU A C 1
ATOM 759 O O . LEU A 1 97 ? 2.170 -0.432 9.423 1.00 90.75 97 LEU A O 1
ATOM 763 N N . ILE A 1 98 ? 3.692 -1.280 8.004 1.00 93.50 98 ILE A N 1
ATOM 764 C CA . ILE A 1 98 ? 3.812 -2.559 8.716 1.00 93.50 98 ILE A CA 1
ATOM 765 C C . ILE A 1 98 ? 4.354 -2.313 10.126 1.00 93.50 98 ILE A C 1
ATOM 767 O O . ILE A 1 98 ? 3.788 -2.812 11.100 1.00 93.50 98 ILE A O 1
ATOM 771 N N . LEU A 1 99 ? 5.421 -1.519 10.243 1.00 93.00 99 LEU A N 1
ATOM 772 C CA . LEU A 1 99 ? 6.026 -1.177 11.526 1.00 93.00 99 LEU A CA 1
ATOM 773 C C . LEU A 1 99 ? 5.062 -0.380 12.411 1.00 93.00 99 LEU A C 1
ATOM 775 O O . LEU A 1 99 ? 4.931 -0.719 13.585 1.00 93.00 99 LEU A O 1
ATOM 779 N N . ASP A 1 100 ? 4.334 0.598 11.865 1.00 89.56 100 ASP A N 1
ATOM 780 C CA . ASP A 1 100 ? 3.316 1.345 12.616 1.00 89.56 100 ASP A CA 1
ATOM 781 C C . ASP A 1 100 ? 2.192 0.427 13.122 1.00 89.56 100 ASP A C 1
ATOM 783 O O . ASP A 1 100 ? 1.810 0.488 14.289 1.00 89.56 100 ASP A O 1
ATOM 787 N N . GLY A 1 101 ? 1.719 -0.509 12.293 1.00 88.44 101 GLY A N 1
ATOM 788 C CA . GLY A 1 101 ? 0.729 -1.509 12.698 1.00 88.44 101 GLY A CA 1
ATOM 789 C C . GLY A 1 101 ? 1.222 -2.430 13.817 1.00 88.44 101 GLY A C 1
ATOM 790 O O . GLY A 1 101 ? 0.488 -2.718 14.768 1.00 88.44 101 GLY A O 1
ATOM 791 N N . LEU A 1 102 ? 2.480 -2.867 13.756 1.00 89.75 102 LEU A N 1
ATOM 792 C CA . LEU A 1 102 ? 3.091 -3.658 14.825 1.00 89.75 102 LEU A CA 1
ATOM 793 C C . LEU A 1 102 ? 3.265 -2.833 16.107 1.00 89.75 102 LEU A C 1
ATOM 795 O O . LEU A 1 102 ? 2.917 -3.313 17.187 1.00 89.75 102 LEU A O 1
ATOM 799 N N . LEU A 1 103 ? 3.724 -1.584 16.001 1.00 87.88 103 LEU A N 1
ATOM 800 C CA . LEU A 1 103 ? 3.830 -0.661 17.133 1.00 87.88 103 LEU A CA 1
ATOM 801 C C . LEU A 1 103 ? 2.462 -0.410 17.773 1.00 87.88 103 LEU A C 1
ATOM 803 O O . LEU A 1 103 ? 2.343 -0.516 18.993 1.00 87.88 103 LEU A O 1
ATOM 807 N N . TYR A 1 104 ? 1.414 -0.196 16.970 1.00 83.25 104 TYR A N 1
ATOM 808 C CA . TYR A 1 104 ? 0.034 -0.074 17.446 1.00 83.25 104 TYR A CA 1
ATOM 809 C C . TYR A 1 104 ? -0.356 -1.274 18.307 1.00 83.25 104 TYR A C 1
ATOM 811 O O . TYR A 1 104 ? -0.922 -1.118 19.388 1.00 83.25 104 TYR A O 1
ATOM 819 N N . LYS A 1 105 ? -0.040 -2.490 17.848 1.00 84.44 105 LYS A N 1
ATOM 820 C CA . LYS A 1 105 ? -0.337 -3.725 18.580 1.00 84.44 105 LYS A CA 1
ATOM 821 C C . LYS A 1 105 ? 0.387 -3.791 19.928 1.00 84.44 105 LYS A C 1
ATOM 823 O O . LYS A 1 105 ? -0.222 -4.236 20.897 1.00 84.44 105 LYS A O 1
ATOM 828 N N . PHE A 1 106 ? 1.651 -3.371 19.996 1.00 82.50 106 PHE A N 1
ATOM 829 C CA . PHE A 1 106 ? 2.444 -3.413 21.232 1.00 82.50 106 PHE A CA 1
ATOM 830 C C . PHE A 1 106 ? 2.068 -2.312 22.228 1.00 82.50 106 PHE A C 1
ATOM 832 O O . PHE A 1 106 ? 1.980 -2.573 23.426 1.00 82.50 106 PHE A O 1
ATOM 839 N N . VAL A 1 107 ? 1.830 -1.092 21.744 1.00 77.81 107 VAL A N 1
ATOM 840 C CA . VAL A 1 107 ? 1.473 0.066 22.581 1.00 77.81 107 VAL A CA 1
ATOM 841 C C . VAL A 1 107 ? 0.048 -0.062 23.118 1.00 77.81 107 VAL A C 1
ATOM 843 O O . VAL A 1 107 ? -0.273 0.450 24.194 1.00 77.81 107 VAL A O 1
ATOM 846 N N . ARG A 1 108 ? -0.814 -0.791 22.404 1.00 71.50 108 ARG A N 1
ATOM 847 C CA . ARG A 1 108 ? -2.183 -1.041 22.829 1.00 71.50 108 ARG A CA 1
ATOM 848 C C . ARG A 1 108 ? -2.217 -1.881 24.107 1.00 71.50 108 ARG A C 1
ATOM 850 O O . ARG A 1 108 ? -2.091 -3.103 24.093 1.00 71.50 108 ARG A O 1
ATOM 857 N N . ASN A 1 109 ? -2.507 -1.214 25.219 1.00 66.00 109 ASN A N 1
ATOM 858 C CA . ASN A 1 109 ? -2.767 -1.868 26.494 1.00 66.00 109 ASN A CA 1
ATOM 859 C C . ASN A 1 109 ? -4.279 -1.916 26.770 1.00 66.00 109 ASN A C 1
ATOM 861 O O . ASN A 1 109 ? -4.899 -0.905 27.099 1.00 66.00 109 ASN A O 1
ATOM 865 N N . ASP A 1 110 ? -4.877 -3.102 26.635 1.00 64.25 110 ASP A N 1
ATOM 866 C CA . ASP A 1 110 ? -6.328 -3.316 26.774 1.00 64.25 110 ASP A CA 1
ATOM 867 C C . ASP A 1 110 ? -6.822 -3.329 28.231 1.00 64.25 110 ASP A C 1
ATOM 869 O O . ASP A 1 110 ? -8.025 -3.342 28.484 1.00 64.25 110 ASP A O 1
ATOM 873 N N . LYS A 1 111 ? -5.909 -3.361 29.211 1.00 57.06 111 LYS A N 1
ATOM 874 C CA . LYS A 1 111 ? -6.253 -3.706 30.599 1.00 57.06 111 LYS A CA 1
ATOM 875 C C . LYS A 1 111 ? -6.484 -2.517 31.537 1.00 57.06 111 LYS A C 1
ATOM 877 O O . LYS A 1 111 ? -6.977 -2.732 32.641 1.00 57.06 111 LYS A O 1
ATOM 882 N N . ARG A 1 112 ? -6.132 -1.276 31.175 1.00 54.91 112 ARG A N 1
ATOM 883 C CA . ARG A 1 112 ? -6.166 -0.131 32.116 1.00 54.91 112 ARG A CA 1
ATOM 884 C C . ARG A 1 112 ? -6.778 1.133 31.500 1.00 54.91 112 ARG A C 1
ATOM 886 O O . ARG A 1 112 ? -6.367 1.567 30.430 1.00 54.91 112 ARG A O 1
ATOM 893 N N . ARG A 1 113 ? -7.712 1.768 32.232 1.00 55.62 113 ARG A N 1
ATOM 894 C CA . ARG A 1 113 ? -8.437 2.994 31.822 1.00 55.62 113 ARG A CA 1
ATOM 895 C C . ARG A 1 113 ? -7.523 4.188 31.501 1.00 55.62 113 ARG A C 1
ATOM 897 O O . ARG A 1 113 ? -7.861 5.007 30.657 1.00 55.62 113 ARG A O 1
ATOM 904 N N . ILE A 1 114 ? -6.356 4.271 32.130 1.00 53.72 114 ILE A N 1
ATOM 905 C CA . ILE A 1 114 ? -5.407 5.382 31.943 1.00 53.72 114 ILE A CA 1
ATOM 906 C C . ILE A 1 114 ? -4.882 5.435 30.490 1.00 53.72 114 ILE A C 1
ATOM 908 O O . ILE A 1 114 ? -4.553 6.504 29.990 1.00 53.72 114 ILE A O 1
ATOM 912 N N . TYR A 1 115 ? -4.907 4.313 29.758 1.00 58.75 115 TYR A N 1
ATOM 913 C CA . TYR A 1 115 ? -4.445 4.248 28.367 1.00 58.75 115 TYR A CA 1
ATOM 914 C C . TYR A 1 115 ? -5.521 4.586 27.324 1.00 58.75 115 TYR A C 1
ATOM 916 O O . TYR A 1 115 ? -5.233 4.516 26.131 1.00 58.75 115 TYR A O 1
ATOM 924 N N . TYR A 1 116 ? -6.750 4.971 27.710 1.00 65.81 116 TYR A N 1
ATOM 925 C CA . TYR A 1 116 ? -7.776 5.371 26.729 1.00 65.81 116 TYR A CA 1
ATOM 926 C C . TYR A 1 116 ? -7.338 6.589 25.908 1.00 65.81 116 TYR A C 1
ATOM 928 O O . TYR A 1 116 ? -7.510 6.583 24.688 1.00 65.81 116 TYR A O 1
ATOM 936 N N . ILE A 1 117 ? -6.715 7.582 26.552 1.00 71.62 117 ILE A N 1
ATOM 937 C CA . ILE A 1 117 ? -6.204 8.783 25.879 1.00 71.62 117 ILE A CA 1
ATOM 938 C C . ILE A 1 117 ? -5.018 8.420 24.980 1.00 71.62 117 ILE A C 1
ATOM 940 O O . ILE A 1 117 ? -5.038 8.750 23.799 1.00 71.62 117 ILE A O 1
ATOM 944 N N . SER A 1 118 ? -4.035 7.662 25.477 1.00 72.81 118 SER A N 1
ATOM 945 C CA . SER A 1 118 ? -2.884 7.220 24.672 1.00 72.81 118 SER A CA 1
ATOM 946 C C . SER A 1 118 ? -3.311 6.403 23.450 1.00 72.81 118 SER A C 1
ATOM 948 O O . SER A 1 118 ? -2.841 6.654 22.345 1.00 72.81 118 SER A O 1
ATOM 950 N N . ASN A 1 119 ? -4.269 5.486 23.610 1.00 74.88 119 ASN A N 1
ATOM 951 C CA . ASN A 1 119 ? -4.824 4.709 22.503 1.00 74.88 119 ASN A CA 1
ATOM 952 C C . ASN A 1 119 ? -5.588 5.586 21.499 1.00 74.88 119 ASN A C 1
ATOM 954 O O . ASN A 1 119 ? -5.652 5.237 20.320 1.00 74.88 119 ASN A O 1
ATOM 958 N N . MET A 1 120 ? -6.220 6.676 21.945 1.00 76.62 120 MET A N 1
ATOM 959 C CA . MET A 1 120 ? -6.897 7.635 21.068 1.00 76.62 120 MET A CA 1
ATOM 960 C C . MET A 1 120 ? -5.881 8.455 20.271 1.00 76.62 120 MET A C 1
ATOM 962 O O . MET A 1 120 ? -5.986 8.500 19.048 1.00 76.62 120 MET A O 1
ATOM 966 N N . VAL A 1 121 ? -4.872 9.016 20.945 1.00 81.75 121 VAL A N 1
ATOM 967 C CA . VAL A 1 121 ? -3.780 9.777 20.318 1.00 81.75 121 VAL A CA 1
ATOM 968 C C . VAL A 1 121 ? -3.047 8.912 19.299 1.00 81.75 121 VAL A C 1
ATOM 970 O O . VAL A 1 121 ? -2.914 9.317 18.152 1.00 81.75 121 VAL A O 1
ATOM 973 N N . PHE A 1 122 ? -2.664 7.688 19.664 1.00 81.06 122 PHE A N 1
ATOM 974 C CA . PHE A 1 122 ? -1.976 6.780 18.748 1.00 81.06 122 PHE A CA 1
ATOM 975 C C . PHE A 1 122 ? -2.856 6.420 17.540 1.00 81.06 122 PHE A C 1
ATOM 977 O O . PHE A 1 122 ? -2.385 6.428 16.412 1.00 81.06 122 PHE A O 1
ATOM 984 N N . SER A 1 123 ? -4.164 6.192 17.740 1.00 79.75 123 SER A N 1
ATOM 985 C CA . SER A 1 123 ? -5.085 5.948 16.614 1.00 79.75 123 SER A CA 1
ATOM 986 C C . SER A 1 123 ? -5.191 7.155 15.674 1.00 79.75 123 SER A C 1
ATOM 988 O O . SER A 1 123 ? -5.283 6.961 14.467 1.00 79.75 123 SER A O 1
ATOM 990 N N . ALA A 1 124 ? -5.169 8.380 16.207 1.00 83.06 124 ALA A N 1
ATOM 991 C CA . ALA A 1 124 ? -5.187 9.603 15.407 1.00 83.06 124 ALA A CA 1
ATOM 992 C C . ALA A 1 124 ? -3.866 9.820 14.649 1.00 83.06 124 ALA A C 1
ATOM 994 O O . ALA A 1 124 ? -3.893 10.166 13.472 1.00 83.06 124 ALA A O 1
ATOM 995 N N . VAL A 1 125 ? -2.723 9.563 15.293 1.00 86.31 125 VAL A N 1
ATOM 996 C CA . VAL A 1 125 ? -1.396 9.642 14.660 1.00 86.31 125 VAL A CA 1
ATOM 997 C C . VAL A 1 125 ? -1.269 8.611 13.541 1.00 86.31 125 VAL A C 1
ATOM 999 O O . VAL A 1 125 ? -0.948 8.994 12.419 1.00 86.31 125 VAL A O 1
ATOM 1002 N N . SER A 1 126 ? -1.604 7.341 13.799 1.00 84.38 126 SER A N 1
ATOM 1003 C CA . SER A 1 126 ? -1.619 6.297 12.766 1.00 84.38 126 SER A CA 1
ATOM 1004 C C . SER A 1 126 ? -2.550 6.663 11.612 1.00 84.38 126 SER A C 1
ATOM 1006 O O . SER A 1 126 ? -2.192 6.476 10.458 1.00 84.38 126 SER A O 1
ATOM 1008 N N . PHE A 1 127 ? -3.725 7.236 11.891 1.00 85.62 127 PHE A N 1
ATOM 1009 C CA . PHE A 1 127 ? -4.649 7.691 10.850 1.00 85.62 127 PHE A CA 1
ATOM 1010 C C . PHE A 1 127 ? -4.048 8.791 9.957 1.00 85.62 127 PHE A C 1
ATOM 1012 O O . PHE A 1 127 ? -4.138 8.701 8.732 1.00 85.62 127 PHE A O 1
ATOM 1019 N N . LEU A 1 128 ? -3.408 9.806 10.546 1.00 88.88 128 LEU A N 1
ATOM 1020 C CA . LEU A 1 128 ? -2.749 10.875 9.788 1.00 88.88 128 LEU A CA 1
ATOM 1021 C C . LEU A 1 128 ? -1.570 10.347 8.966 1.00 88.88 128 LEU A C 1
ATOM 1023 O O . LEU A 1 128 ? -1.450 10.686 7.789 1.00 88.88 128 LEU A O 1
ATOM 1027 N N . LEU A 1 129 ? -0.739 9.488 9.567 1.00 88.06 129 LEU A N 1
ATOM 1028 C CA . LEU A 1 129 ? 0.357 8.811 8.877 1.00 88.06 129 LEU A CA 1
ATOM 1029 C C . LEU A 1 129 ? -0.176 8.046 7.665 1.00 88.06 129 LEU A C 1
ATOM 1031 O O . LEU A 1 129 ? 0.356 8.154 6.566 1.00 88.06 129 LEU A O 1
ATOM 1035 N N . PHE A 1 130 ? -1.272 7.326 7.855 1.00 85.88 130 PHE A N 1
ATOM 1036 C CA . PHE A 1 130 ? -1.881 6.508 6.828 1.00 85.88 130 PHE A CA 1
ATOM 1037 C C . PHE A 1 130 ? -2.418 7.330 5.646 1.00 85.88 130 PHE A C 1
ATOM 1039 O O . PHE A 1 130 ? -2.177 6.971 4.494 1.00 85.88 130 PHE A O 1
ATOM 1046 N N . ILE A 1 131 ? -3.087 8.461 5.902 1.00 87.81 131 ILE A N 1
ATOM 1047 C CA . ILE A 1 131 ? -3.499 9.397 4.842 1.00 87.81 131 ILE A CA 1
ATOM 1048 C C . ILE A 1 131 ? -2.279 9.957 4.110 1.00 87.81 131 ILE A C 1
ATOM 1050 O O . ILE A 1 131 ? -2.262 9.978 2.879 1.00 87.81 131 ILE A O 1
ATOM 1054 N N . GLY A 1 132 ? -1.255 10.387 4.853 1.00 88.88 132 GLY A N 1
ATOM 1055 C CA . GLY A 1 132 ? -0.020 10.908 4.269 1.00 88.88 132 GLY A CA 1
ATOM 1056 C C . GLY A 1 132 ? 0.650 9.888 3.349 1.00 88.88 132 GLY A C 1
ATOM 1057 O O . GLY A 1 132 ? 1.028 10.222 2.228 1.00 88.88 132 GLY A O 1
ATOM 1058 N N . ILE A 1 133 ? 0.716 8.626 3.781 1.00 89.56 133 ILE A N 1
ATOM 1059 C CA . ILE A 1 133 ? 1.265 7.523 2.989 1.00 89.56 133 ILE A CA 1
ATOM 1060 C C . ILE A 1 133 ? 0.392 7.224 1.770 1.00 89.56 133 ILE A C 1
ATOM 1062 O O . ILE A 1 133 ? 0.938 7.024 0.691 1.00 89.56 133 ILE A O 1
ATOM 1066 N N . ALA A 1 134 ? -0.938 7.244 1.890 1.00 87.94 134 ALA A N 1
ATOM 1067 C CA . ALA A 1 134 ? -1.828 7.043 0.747 1.00 87.94 134 ALA A CA 1
ATOM 1068 C C . ALA A 1 134 ? -1.612 8.118 -0.332 1.00 87.94 134 ALA A C 1
ATOM 1070 O O . ALA A 1 134 ? -1.433 7.791 -1.504 1.00 87.94 134 ALA A O 1
ATOM 1071 N N . ILE A 1 135 ? -1.575 9.396 0.062 1.00 89.75 135 ILE A N 1
ATOM 1072 C CA . ILE A 1 135 ? -1.324 10.516 -0.857 1.00 89.75 135 ILE A CA 1
ATOM 1073 C C . ILE A 1 135 ? 0.076 10.399 -1.474 1.00 89.75 135 ILE A C 1
ATOM 1075 O O . ILE A 1 135 ? 0.224 10.531 -2.688 1.00 89.75 135 ILE A O 1
ATOM 1079 N N . GLY A 1 136 ? 1.095 10.106 -0.661 1.00 89.25 136 GLY A N 1
ATOM 1080 C CA . GLY A 1 136 ? 2.466 9.903 -1.134 1.00 89.25 136 GLY A CA 1
ATOM 1081 C C . GLY A 1 136 ? 2.574 8.758 -2.142 1.00 89.25 136 GLY A C 1
ATOM 1082 O O . GLY A 1 136 ? 3.170 8.926 -3.203 1.00 89.25 136 GLY A O 1
ATOM 1083 N N . ALA A 1 137 ? 1.930 7.625 -1.858 1.00 88.12 137 ALA A N 1
ATOM 1084 C CA . ALA A 1 137 ? 1.863 6.472 -2.747 1.00 88.12 137 ALA A CA 1
ATOM 1085 C C . ALA A 1 137 ? 1.226 6.835 -4.099 1.00 88.12 137 ALA A C 1
ATOM 1087 O O . ALA A 1 137 ? 1.770 6.484 -5.145 1.00 88.12 137 ALA A O 1
ATOM 1088 N N . LEU A 1 138 ? 0.125 7.595 -4.109 1.00 90.88 138 LEU A N 1
ATOM 1089 C CA . LEU A 1 138 ? -0.497 8.049 -5.356 1.00 90.88 138 LEU A CA 1
ATOM 1090 C C . LEU A 1 138 ? 0.448 8.935 -6.178 1.00 90.88 138 LEU A C 1
ATOM 1092 O O . LEU A 1 138 ? 0.601 8.713 -7.379 1.00 90.88 138 LEU A O 1
ATOM 1096 N N . SER A 1 139 ? 1.115 9.896 -5.538 1.00 91.31 139 SER A N 1
ATOM 1097 C CA . SER A 1 139 ? 2.091 10.766 -6.204 1.00 91.31 139 SER A CA 1
ATOM 1098 C C . SER A 1 139 ? 3.239 9.967 -6.824 1.00 91.31 139 SER A C 1
ATOM 1100 O O . SER A 1 139 ? 3.645 10.254 -7.948 1.00 91.31 139 SER A O 1
ATOM 1102 N N . ILE A 1 140 ? 3.723 8.928 -6.136 1.00 91.75 140 ILE A N 1
ATOM 1103 C CA . ILE A 1 140 ? 4.771 8.041 -6.657 1.00 91.75 140 ILE A CA 1
ATOM 1104 C C . ILE A 1 140 ? 4.261 7.221 -7.845 1.00 91.75 140 ILE A C 1
ATOM 1106 O O . ILE A 1 140 ? 4.984 7.090 -8.826 1.00 91.75 140 ILE A O 1
ATOM 1110 N N . ILE A 1 141 ? 3.024 6.708 -7.807 1.00 91.00 141 ILE A N 1
ATOM 1111 C CA . ILE A 1 141 ? 2.424 5.988 -8.946 1.00 91.00 141 ILE A CA 1
ATOM 1112 C C . ILE A 1 141 ? 2.343 6.898 -10.170 1.00 91.00 141 ILE A C 1
ATOM 1114 O O . ILE A 1 141 ? 2.739 6.491 -11.259 1.00 91.00 141 ILE A O 1
ATOM 1118 N N . VAL A 1 142 ? 1.853 8.129 -9.995 1.00 92.06 142 VAL A N 1
ATOM 1119 C CA . VAL A 1 142 ? 1.727 9.106 -11.085 1.00 92.06 142 VAL A CA 1
ATOM 1120 C C . V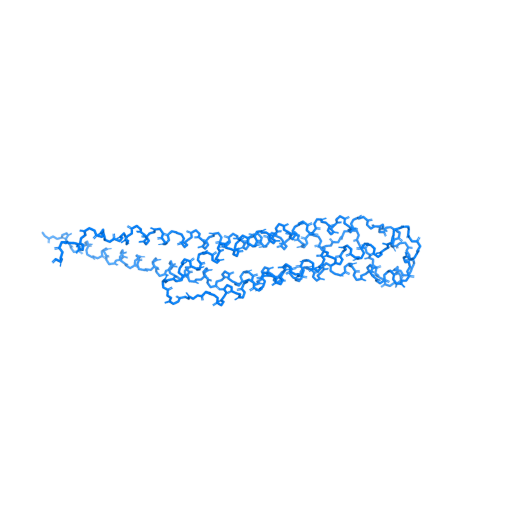AL A 1 142 ? 3.098 9.476 -11.644 1.00 92.06 142 VAL A C 1
ATOM 1122 O O . VAL A 1 142 ? 3.271 9.491 -12.860 1.00 92.06 142 VAL A O 1
ATOM 1125 N N . HIS A 1 143 ? 4.082 9.725 -10.778 1.00 91.56 143 HIS A N 1
ATOM 1126 C CA . HIS A 1 143 ? 5.446 10.021 -11.206 1.00 91.56 143 HIS A CA 1
ATOM 1127 C C . HIS A 1 143 ? 6.073 8.842 -11.958 1.00 91.56 143 HIS A C 1
ATOM 1129 O O . HIS A 1 143 ? 6.573 9.020 -13.064 1.00 91.56 143 HIS A O 1
ATOM 1135 N N . TYR A 1 144 ? 5.989 7.635 -11.398 1.00 90.56 144 TYR A N 1
ATOM 1136 C CA . TYR A 1 144 ? 6.512 6.420 -12.015 1.00 90.56 144 TYR A CA 1
ATOM 1137 C C . TYR A 1 144 ? 5.866 6.159 -13.379 1.00 90.56 144 TYR A C 1
ATOM 1139 O O . TYR A 1 144 ? 6.572 5.855 -14.333 1.00 90.56 144 TYR A O 1
ATOM 1147 N N . LYS A 1 145 ? 4.545 6.347 -13.497 1.00 90.56 145 LYS A N 1
ATOM 1148 C CA . LYS A 1 145 ? 3.832 6.274 -14.778 1.00 90.56 145 LYS A CA 1
ATOM 1149 C C . LYS A 1 145 ? 4.333 7.318 -15.768 1.00 90.56 145 LYS A C 1
ATOM 1151 O O . LYS A 1 145 ? 4.598 6.968 -16.904 1.00 90.56 145 LYS A O 1
ATOM 1156 N N . GLY A 1 146 ? 4.522 8.565 -15.341 1.00 89.38 146 GLY A N 1
ATOM 1157 C CA . GLY A 1 146 ? 5.060 9.612 -16.212 1.00 89.38 146 GLY A CA 1
ATOM 1158 C C . GLY A 1 146 ? 6.456 9.280 -16.748 1.00 89.38 146 GLY A C 1
ATOM 1159 O O . GLY A 1 146 ? 6.721 9.473 -17.929 1.00 89.38 146 GLY A O 1
ATOM 1160 N N . VAL A 1 147 ? 7.331 8.729 -15.900 1.00 87.75 147 VAL A N 1
ATOM 1161 C CA . VAL A 1 147 ? 8.663 8.268 -16.322 1.00 87.75 147 VAL A CA 1
ATOM 1162 C C . VAL A 1 147 ? 8.547 7.070 -17.269 1.00 87.75 147 VAL A C 1
ATOM 1164 O O . VAL A 1 147 ? 9.217 7.050 -18.296 1.00 87.75 147 VAL A O 1
ATOM 1167 N N . TYR A 1 148 ? 7.679 6.103 -16.971 1.00 87.00 148 TYR A N 1
ATOM 1168 C CA . TYR A 1 148 ? 7.464 4.924 -17.809 1.00 87.00 148 TYR A CA 1
ATOM 1169 C C . TYR A 1 148 ? 6.890 5.268 -19.190 1.00 87.00 148 TYR A C 1
ATOM 1171 O O . TYR A 1 148 ? 7.425 4.818 -20.193 1.00 87.00 148 TYR A O 1
ATOM 1179 N N . ASP A 1 149 ? 5.863 6.115 -19.255 1.00 87.50 149 ASP A N 1
ATOM 1180 C CA . ASP A 1 149 ? 5.214 6.536 -20.504 1.00 87.50 149 ASP A CA 1
ATOM 1181 C C . ASP A 1 149 ? 6.164 7.361 -21.397 1.00 87.50 149 ASP A C 1
ATOM 1183 O O . ASP A 1 149 ? 5.956 7.466 -22.601 1.00 87.50 149 ASP A O 1
ATOM 1187 N N . SER A 1 150 ? 7.219 7.951 -20.824 1.00 85.06 150 SER A N 1
ATOM 1188 C CA . SER A 1 150 ? 8.243 8.683 -21.584 1.00 85.06 150 SER A CA 1
ATOM 1189 C C . SER A 1 150 ? 9.317 7.789 -22.218 1.00 85.06 150 SER A C 1
ATOM 1191 O O . SER A 1 150 ? 10.200 8.293 -22.912 1.00 85.06 150 SER A O 1
ATOM 1193 N N . ILE A 1 151 ? 9.265 6.475 -21.983 1.00 81.44 151 ILE A N 1
ATOM 1194 C CA . ILE A 1 151 ? 10.191 5.511 -22.579 1.00 81.44 151 ILE A CA 1
ATOM 1195 C C . ILE A 1 151 ? 9.812 5.301 -24.055 1.00 81.44 151 ILE A C 1
ATOM 1197 O O . ILE A 1 151 ? 8.651 5.021 -24.350 1.00 81.44 151 ILE A O 1
ATOM 1201 N N . PRO A 1 152 ? 10.762 5.377 -25.007 1.00 81.06 152 PRO A N 1
ATOM 1202 C CA . PRO A 1 152 ? 10.472 5.159 -26.422 1.00 81.06 152 PRO A CA 1
ATOM 1203 C C . PRO A 1 152 ? 10.299 3.660 -26.732 1.00 81.06 152 PRO A C 1
ATOM 1205 O O . PRO A 1 152 ? 11.217 3.002 -27.232 1.00 81.06 152 PRO A O 1
ATOM 1208 N N . PHE A 1 153 ? 9.117 3.110 -26.429 1.00 79.69 153 PHE A N 1
ATOM 1209 C CA . PHE A 1 153 ? 8.806 1.680 -26.581 1.00 79.69 153 PHE A CA 1
ATOM 1210 C C . PHE A 1 153 ? 9.018 1.163 -28.006 1.00 79.69 153 PHE A C 1
ATOM 1212 O O . PHE A 1 153 ? 9.523 0.055 -28.168 1.00 79.69 153 PHE A O 1
ATOM 1219 N N . ASP A 1 154 ? 8.710 1.965 -29.028 1.00 80.62 154 ASP A N 1
ATOM 1220 C CA . ASP A 1 154 ? 8.909 1.589 -30.434 1.00 80.62 154 ASP A CA 1
ATOM 1221 C C . ASP A 1 154 ? 10.377 1.296 -30.746 1.00 80.62 154 ASP A C 1
ATOM 1223 O O . ASP A 1 154 ? 10.701 0.315 -31.415 1.00 80.62 154 ASP A O 1
ATOM 1227 N N . ILE A 1 155 ? 11.284 2.117 -30.214 1.00 77.00 155 ILE A N 1
ATOM 1228 C CA . ILE A 1 155 ? 12.719 1.952 -30.438 1.00 77.00 155 ILE A CA 1
ATOM 1229 C C . ILE A 1 155 ? 13.208 0.713 -29.687 1.00 77.00 155 ILE A C 1
ATOM 1231 O O . ILE A 1 155 ? 13.909 -0.113 -30.265 1.00 77.00 155 ILE A O 1
ATOM 1235 N N . ILE A 1 156 ? 12.791 0.535 -28.432 1.00 74.44 156 ILE A N 1
ATOM 1236 C CA . ILE A 1 156 ? 13.186 -0.614 -27.606 1.00 74.44 156 ILE A CA 1
ATOM 1237 C C . ILE A 1 156 ? 12.687 -1.937 -28.206 1.00 74.44 156 ILE A C 1
ATOM 1239 O O . ILE A 1 156 ? 13.4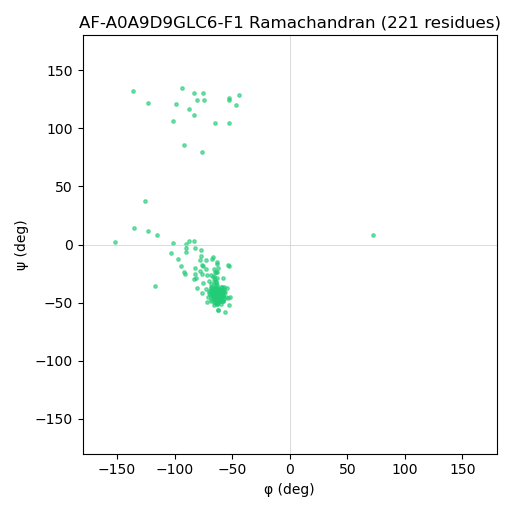60 -2.884 -28.337 1.00 74.44 156 ILE A O 1
ATOM 1243 N N . ASN A 1 157 ? 11.425 -1.993 -28.632 1.00 76.56 157 ASN A N 1
ATOM 1244 C CA . ASN A 1 157 ? 10.807 -3.202 -29.177 1.00 76.56 157 ASN A CA 1
ATOM 1245 C C . ASN A 1 157 ? 11.225 -3.494 -30.633 1.00 76.56 157 ASN A C 1
ATOM 1247 O O . ASN A 1 157 ? 11.007 -4.605 -31.123 1.00 76.56 157 ASN A O 1
ATOM 1251 N N . SER A 1 158 ? 11.842 -2.533 -31.333 1.00 73.25 158 SER A N 1
ATOM 1252 C CA . SER A 1 158 ? 12.382 -2.742 -32.685 1.00 73.25 158 SER A CA 1
ATOM 1253 C C . SER A 1 158 ? 13.659 -3.594 -32.717 1.00 73.25 158 SER A C 1
ATOM 1255 O O . SER A 1 158 ? 14.051 -4.070 -33.785 1.00 73.25 158 SER A O 1
ATOM 1257 N N . TYR A 1 159 ? 14.304 -3.830 -31.568 1.00 70.00 159 TYR A N 1
ATOM 1258 C CA . TYR A 1 159 ? 15.551 -4.586 -31.518 1.00 70.00 159 TYR A CA 1
ATOM 1259 C C . TYR A 1 159 ? 15.323 -6.100 -31.718 1.00 70.00 159 TYR A C 1
ATOM 1261 O O . TYR A 1 159 ? 14.605 -6.738 -30.942 1.00 70.00 159 TYR A O 1
ATOM 1269 N N . PRO A 1 160 ? 15.989 -6.730 -32.706 1.00 59.06 160 PRO A N 1
ATOM 1270 C CA . PRO A 1 160 ? 15.700 -8.107 -33.127 1.00 59.06 160 PRO A CA 1
ATOM 1271 C C . PRO A 1 160 ? 15.996 -9.173 -32.060 1.00 59.06 160 PRO A C 1
ATOM 1273 O O . PRO A 1 160 ? 15.387 -10.240 -32.071 1.00 59.06 160 PRO A O 1
ATOM 1276 N N . LEU A 1 161 ? 16.884 -8.883 -31.102 1.00 61.00 161 LEU A N 1
ATOM 1277 C CA . LEU A 1 161 ? 17.181 -9.773 -29.972 1.00 61.00 161 LEU A CA 1
ATOM 1278 C C . LEU A 1 161 ? 15.977 -9.959 -29.022 1.00 61.00 161 LEU A C 1
ATOM 1280 O O . LEU A 1 161 ? 15.853 -11.021 -28.417 1.00 61.00 161 LEU A O 1
ATOM 1284 N N . TRP A 1 162 ? 15.067 -8.981 -28.938 1.00 56.66 162 TRP A N 1
ATOM 1285 C CA . TRP A 1 162 ? 13.881 -9.014 -28.063 1.00 56.66 162 TRP A CA 1
ATOM 1286 C C . TRP A 1 162 ? 12.738 -9.833 -28.641 1.00 56.66 162 TRP A C 1
ATOM 1288 O O . TRP A 1 162 ? 12.084 -10.603 -27.938 1.00 56.66 162 TRP A O 1
ATOM 1298 N N . GLN A 1 163 ? 12.566 -9.758 -29.960 1.00 54.97 163 GLN A N 1
ATOM 1299 C CA . GLN A 1 163 ? 11.601 -10.599 -30.663 1.00 54.97 163 GLN A CA 1
ATOM 1300 C C . GLN A 1 163 ? 11.953 -12.090 -30.537 1.00 54.97 163 GLN A C 1
ATOM 1302 O O . GLN A 1 163 ? 11.056 -12.930 -30.525 1.00 54.97 163 GLN A O 1
ATOM 1307 N N . MET A 1 164 ? 13.243 -12.425 -30.392 1.00 53.97 164 MET A N 1
ATOM 1308 C CA . MET A 1 164 ? 13.709 -13.807 -30.233 1.00 53.97 164 MET A CA 1
ATOM 1309 C C . MET A 1 164 ? 13.590 -14.348 -28.802 1.00 53.97 164 MET A C 1
ATOM 1311 O O . MET A 1 164 ? 13.430 -15.554 -28.629 1.00 53.97 164 MET A O 1
ATOM 1315 N N . SER A 1 165 ? 13.662 -13.493 -27.778 1.00 59.09 165 SER A N 1
ATOM 1316 C CA . SER A 1 165 ? 13.575 -13.904 -26.369 1.00 59.09 165 SER A CA 1
ATOM 1317 C C . SER A 1 165 ? 12.141 -13.918 -25.822 1.00 59.09 165 SER A C 1
ATOM 1319 O O . SER A 1 165 ? 11.919 -14.385 -24.706 1.00 59.09 165 SER A O 1
ATOM 1321 N N . GLY A 1 166 ? 11.160 -13.442 -26.598 1.00 61.62 166 GLY A N 1
AT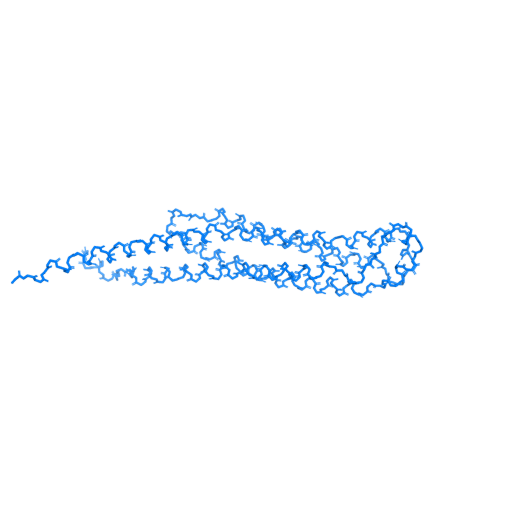OM 1322 C CA . GLY A 1 166 ? 9.752 -13.379 -26.191 1.00 61.62 166 GLY A CA 1
ATOM 1323 C C . GLY A 1 166 ? 9.457 -12.297 -25.149 1.00 61.62 166 GLY A C 1
ATOM 1324 O O . GLY A 1 166 ? 8.344 -12.237 -24.627 1.00 61.62 166 GLY A O 1
ATOM 1325 N N . TYR A 1 167 ? 10.433 -11.440 -24.846 1.00 60.47 167 TYR A N 1
ATOM 1326 C CA . TYR A 1 167 ? 10.252 -10.309 -23.953 1.00 60.47 167 TYR A CA 1
ATOM 1327 C C . TYR A 1 167 ? 9.756 -9.110 -24.761 1.00 60.47 167 TYR A C 1
ATOM 1329 O O . TYR A 1 167 ? 10.441 -8.609 -25.649 1.00 60.47 167 TYR A O 1
ATOM 1337 N N . TYR A 1 168 ? 8.548 -8.654 -24.446 1.00 66.56 168 TYR A N 1
ATOM 1338 C CA . TYR A 1 168 ? 7.946 -7.465 -25.034 1.00 66.56 168 TYR A CA 1
ATOM 1339 C C . TYR A 1 168 ? 7.593 -6.503 -23.909 1.00 66.56 168 TYR A C 1
ATOM 1341 O O . TYR A 1 168 ? 6.823 -6.858 -23.011 1.00 66.56 168 TYR A O 1
ATOM 1349 N N . ILE A 1 169 ? 8.142 -5.287 -23.947 1.00 72.69 169 ILE A N 1
ATOM 1350 C CA . ILE A 1 169 ? 7.738 -4.256 -22.995 1.00 72.69 169 ILE A CA 1
ATOM 1351 C C . ILE A 1 169 ? 6.468 -3.611 -23.537 1.00 72.69 169 ILE A C 1
ATOM 1353 O O . ILE A 1 169 ? 6.469 -2.938 -24.568 1.00 72.69 169 ILE A O 1
ATOM 1357 N N . SER A 1 170 ? 5.369 -3.862 -22.832 1.00 77.75 170 SER A N 1
ATOM 1358 C CA . SER A 1 170 ? 4.056 -3.320 -23.158 1.00 77.75 170 SER A CA 1
ATOM 1359 C C . SER A 1 170 ? 3.924 -1.888 -22.651 1.00 77.75 170 SER A C 1
ATOM 1361 O O . SER A 1 170 ? 4.011 -1.655 -21.449 1.00 77.75 170 SER A O 1
ATOM 1363 N N . GLU A 1 171 ? 3.604 -0.960 -23.552 1.00 76.12 171 GLU A N 1
ATOM 1364 C CA . GLU A 1 171 ? 3.219 0.419 -23.217 1.00 76.12 171 GLU A CA 1
ATOM 1365 C C . GLU A 1 171 ? 2.045 0.442 -22.217 1.00 76.12 171 GLU A C 1
ATOM 1367 O O . GLU A 1 171 ? 2.018 1.212 -21.258 1.00 76.12 171 GLU A O 1
ATOM 1372 N N . THR A 1 172 ? 1.098 -0.491 -22.361 1.00 78.50 172 THR A N 1
ATOM 1373 C CA . THR A 1 172 ? -0.001 -0.677 -21.410 1.00 78.50 172 THR A CA 1
ATOM 1374 C C . THR A 1 172 ? 0.381 -1.702 -20.348 1.00 78.50 172 THR A C 1
ATOM 1376 O O . THR A 1 172 ? 0.091 -2.896 -20.480 1.00 78.50 172 THR A O 1
ATOM 1379 N N . SER A 1 173 ? 1.052 -1.256 -19.287 1.00 81.81 173 SER A N 1
ATOM 1380 C CA . SER A 1 173 ? 1.381 -2.124 -18.153 1.00 81.81 173 SER A CA 1
ATOM 1381 C C . SER A 1 173 ? 0.211 -2.241 -17.168 1.00 81.81 173 SER A C 1
ATOM 1383 O O . SER A 1 173 ? -0.343 -1.246 -16.697 1.00 81.81 173 SER A 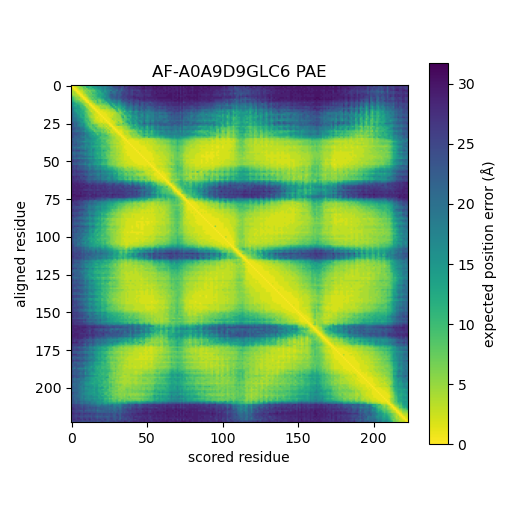O 1
ATOM 1385 N N . TRP A 1 174 ? -0.144 -3.474 -16.796 1.00 86.75 174 TRP A N 1
ATOM 1386 C CA . TRP A 1 174 ? -1.171 -3.772 -15.785 1.00 86.75 174 TRP A CA 1
ATOM 1387 C C . TRP A 1 174 ? -0.767 -3.335 -14.366 1.00 86.75 174 TRP A C 1
ATOM 1389 O O . TRP A 1 174 ? -1.603 -3.296 -13.460 1.00 86.75 174 TRP A O 1
ATOM 1399 N N . VAL A 1 175 ? 0.500 -2.967 -14.167 1.00 87.38 175 VAL A N 1
ATOM 1400 C CA . VAL A 1 175 ? 1.016 -2.461 -12.891 1.00 87.38 175 VAL A CA 1
ATOM 1401 C C . VAL A 1 175 ? 0.292 -1.172 -12.484 1.00 87.38 175 VAL A C 1
ATOM 1403 O O . VAL A 1 175 ? -0.074 -1.019 -11.323 1.00 87.38 175 VAL A O 1
ATOM 1406 N N . PHE A 1 176 ? -0.028 -0.277 -13.421 1.00 88.25 176 PHE A N 1
ATOM 1407 C CA . PHE A 1 176 ? -0.706 0.987 -13.105 1.00 88.25 176 PHE A CA 1
ATOM 1408 C C . PHE A 1 176 ? -2.135 0.824 -12.563 1.00 88.25 176 PHE A C 1
ATOM 1410 O O . PHE A 1 176 ? -2.413 1.366 -11.488 1.00 88.25 176 PHE A O 1
ATOM 1417 N N . PRO A 1 177 ? -3.052 0.079 -13.223 1.00 88.81 177 PRO A N 1
ATOM 1418 C CA . PRO A 1 177 ? -4.374 -0.183 -12.659 1.00 88.81 177 PRO A CA 1
ATOM 1419 C C . PRO A 1 177 ? -4.294 -0.906 -11.311 1.00 88.81 177 PRO A C 1
ATOM 1421 O O . PRO A 1 177 ? -5.048 -0.557 -10.401 1.00 88.81 177 PRO A O 1
ATOM 1424 N N . LEU A 1 178 ? -3.340 -1.830 -11.131 1.00 88.75 178 LEU A N 1
ATOM 1425 C CA . LEU A 1 178 ? -3.123 -2.473 -9.834 1.00 88.75 178 LEU A CA 1
ATOM 1426 C C . LEU A 1 178 ? -2.734 -1.457 -8.746 1.00 88.75 178 LEU A C 1
ATOM 1428 O O . LEU A 1 178 ? -3.244 -1.534 -7.628 1.00 88.75 178 LEU A O 1
ATOM 1432 N N . GLY A 1 179 ? -1.890 -0.476 -9.070 1.00 87.56 179 GLY A N 1
ATOM 1433 C CA . GLY A 1 179 ? -1.516 0.599 -8.151 1.00 87.56 179 GLY A CA 1
ATOM 1434 C C . GLY A 1 179 ? -2.709 1.412 -7.660 1.00 87.56 179 GLY A C 1
ATOM 1435 O O . GLY A 1 179 ? -2.834 1.667 -6.460 1.00 87.56 179 GLY A O 1
ATOM 1436 N N . TYR A 1 180 ? -3.637 1.759 -8.556 1.00 88.25 180 TYR A N 1
ATOM 1437 C CA . TYR A 1 180 ? -4.876 2.441 -8.169 1.00 88.25 180 TYR A CA 1
ATOM 1438 C C . TYR A 1 180 ? -5.764 1.561 -7.281 1.00 88.25 180 TYR A C 1
ATOM 1440 O O . TYR A 1 180 ? -6.341 2.062 -6.315 1.00 88.25 180 TYR A O 1
ATOM 1448 N N . CYS A 1 181 ? -5.835 0.250 -7.537 1.00 89.19 181 CYS A N 1
ATOM 1449 C CA . CYS A 1 181 ? -6.545 -0.684 -6.660 1.00 89.19 181 CYS A CA 1
ATOM 1450 C C . CYS A 1 181 ? -5.942 -0.720 -5.248 1.00 89.19 181 CYS A C 1
ATOM 1452 O O . CYS A 1 181 ? -6.683 -0.648 -4.266 1.00 89.19 181 CYS A O 1
ATOM 1454 N N . VAL A 1 182 ? -4.610 -0.781 -5.134 1.00 87.88 182 VAL A N 1
ATOM 1455 C CA . VAL A 1 182 ? -3.905 -0.750 -3.842 1.00 87.88 182 VAL A CA 1
ATOM 1456 C C . VAL A 1 182 ? -4.159 0.573 -3.119 1.00 87.88 182 VAL A C 1
ATOM 1458 O O . VAL A 1 182 ? -4.441 0.571 -1.924 1.00 87.88 182 VAL A O 1
ATOM 1461 N N . PHE A 1 183 ? -4.145 1.702 -3.828 1.00 87.38 183 PHE A N 1
ATOM 1462 C CA . PHE A 1 183 ? -4.470 3.010 -3.255 1.00 87.38 183 PHE A CA 1
ATOM 1463 C C . PHE A 1 183 ? -5.912 3.089 -2.727 1.00 87.38 183 PHE A C 1
ATOM 1465 O O . PHE A 1 183 ? -6.127 3.528 -1.595 1.00 87.38 183 PHE A O 1
ATOM 1472 N N . ILE A 1 184 ? -6.898 2.624 -3.503 1.00 88.44 184 ILE A N 1
ATOM 1473 C CA . ILE A 1 184 ? -8.306 2.576 -3.076 1.00 88.44 184 ILE A CA 1
ATOM 1474 C C . ILE A 1 184 ? -8.450 1.695 -1.833 1.00 88.44 184 ILE A C 1
ATOM 1476 O O . ILE A 1 184 ? -9.097 2.099 -0.868 1.00 88.44 184 ILE A O 1
ATOM 1480 N N . PHE A 1 185 ? -7.822 0.517 -1.828 1.00 86.06 185 PHE A N 1
ATOM 1481 C CA . PHE A 1 185 ? -7.849 -0.389 -0.682 1.00 86.06 185 PHE A CA 1
ATOM 1482 C C . PHE A 1 185 ? -7.256 0.264 0.568 1.00 86.06 185 PHE A C 1
ATOM 1484 O O . PHE A 1 185 ? -7.855 0.204 1.642 1.00 86.06 185 PHE A O 1
ATOM 1491 N N . THR A 1 186 ? -6.120 0.946 0.413 1.00 84.81 186 THR A N 1
ATOM 1492 C CA . THR A 1 186 ? -5.493 1.737 1.469 1.00 84.81 186 THR A CA 1
ATOM 1493 C C . THR A 1 186 ? -6.494 2.769 1.990 1.00 84.81 186 THR A C 1
ATOM 1495 O O . THR A 1 186 ? -6.894 2.678 3.146 1.00 84.81 186 THR A O 1
ATOM 1498 N N . ILE A 1 187 ? -7.036 3.664 1.157 1.00 86.19 187 ILE A N 1
ATOM 1499 C CA . ILE A 1 187 ? -8.045 4.650 1.592 1.00 86.19 187 ILE A CA 1
ATOM 1500 C C . ILE A 1 187 ? -9.226 3.998 2.326 1.00 86.19 187 ILE A C 1
ATOM 1502 O O . ILE A 1 187 ? -9.625 4.481 3.388 1.00 86.19 187 ILE A O 1
ATOM 1506 N N . LEU A 1 188 ? -9.770 2.893 1.818 1.00 84.94 188 LEU A N 1
ATOM 1507 C CA . LEU A 1 188 ? -10.866 2.177 2.474 1.00 84.94 188 LEU A CA 1
ATOM 1508 C C . LEU A 1 188 ? -10.473 1.665 3.867 1.00 84.94 188 LEU A C 1
ATOM 1510 O O . LEU A 1 188 ? -11.255 1.795 4.811 1.00 84.94 188 LEU A O 1
ATOM 1514 N N . ALA A 1 189 ? -9.248 1.168 4.034 1.00 81.50 189 ALA A N 1
ATOM 1515 C CA . ALA A 1 189 ? -8.720 0.785 5.340 1.00 81.50 189 ALA A CA 1
ATOM 1516 C C . ALA A 1 189 ? -8.587 1.989 6.297 1.00 81.50 189 ALA A C 1
ATOM 1518 O O . ALA A 1 189 ? -8.833 1.845 7.497 1.00 81.50 189 ALA A O 1
ATOM 1519 N N . SER A 1 190 ? -8.299 3.195 5.791 1.00 79.38 190 SER A N 1
ATOM 1520 C CA . SER A 1 190 ? -8.257 4.419 6.614 1.00 79.38 190 SER A CA 1
ATOM 1521 C C . SER A 1 190 ? -9.622 4.786 7.209 1.00 79.38 190 SER A C 1
ATOM 1523 O O . SER A 1 190 ? -9.704 5.227 8.357 1.00 79.38 190 SER A O 1
ATOM 1525 N N . PHE A 1 191 ? -10.719 4.539 6.484 1.00 82.00 191 PHE A N 1
ATOM 1526 C CA . PHE A 1 191 ? -12.066 4.817 6.990 1.00 82.00 191 PHE A CA 1
ATOM 1527 C C . PHE A 1 191 ? -12.404 3.965 8.215 1.00 82.00 191 PHE A C 1
ATOM 1529 O O . PHE A 1 191 ? -13.075 4.448 9.129 1.00 82.00 191 PHE A O 1
ATOM 1536 N N . VAL A 1 192 ? -11.885 2.735 8.296 1.00 78.62 192 VAL A N 1
ATOM 1537 C CA . VAL A 1 192 ? -12.035 1.881 9.487 1.00 78.62 192 VAL A CA 1
ATOM 1538 C C . VAL A 1 192 ? -11.486 2.588 10.734 1.00 78.62 192 VAL A C 1
ATOM 1540 O O . VAL A 1 192 ? -12.106 2.529 11.797 1.00 78.62 192 VAL A O 1
ATOM 1543 N N . TYR A 1 193 ? -10.379 3.324 10.607 1.00 74.06 193 TYR A N 1
ATOM 1544 C CA . TYR A 1 193 ? -9.802 4.104 11.705 1.00 74.06 193 TYR A CA 1
ATOM 1545 C C . TYR A 1 193 ? -10.673 5.286 12.118 1.00 74.06 193 TYR A C 1
ATOM 1547 O O . TYR A 1 193 ? -10.856 5.504 13.318 1.00 74.06 193 TYR A O 1
ATOM 1555 N N . ILE A 1 194 ? -11.266 5.998 11.157 1.00 79.25 194 ILE A N 1
ATOM 1556 C CA . ILE A 1 194 ? -12.219 7.079 11.446 1.00 79.25 194 ILE A CA 1
ATOM 1557 C C . ILE A 1 194 ? -13.368 6.536 12.294 1.00 79.25 194 ILE A C 1
ATOM 1559 O O . ILE A 1 194 ? -13.681 7.103 13.341 1.00 79.25 194 ILE A O 1
ATOM 1563 N N . PHE A 1 195 ? -13.935 5.387 11.910 1.00 80.06 195 PHE A N 1
ATOM 1564 C CA . PHE A 1 195 ? -14.977 4.744 12.706 1.00 80.06 195 PHE A CA 1
ATOM 1565 C C . PHE A 1 195 ? -14.492 4.441 14.130 1.00 80.06 195 PHE A C 1
ATOM 1567 O O . PHE A 1 195 ? -15.168 4.817 15.089 1.00 80.06 195 PHE A O 1
ATOM 1574 N N . VAL A 1 196 ? 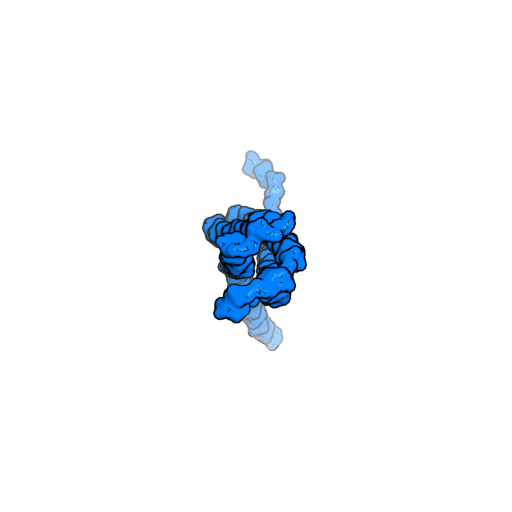-13.312 3.832 14.301 1.00 75.69 196 V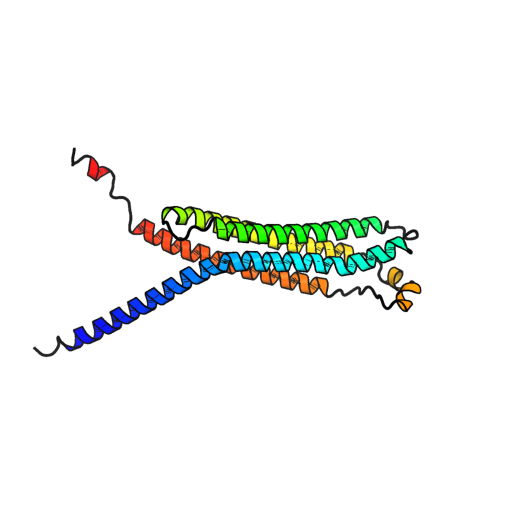AL A N 1
ATOM 1575 C CA . VAL A 1 196 ? -12.755 3.535 15.636 1.00 75.69 196 VAL A CA 1
ATOM 1576 C C . VAL A 1 196 ? -12.579 4.801 16.480 1.00 75.69 196 VAL A C 1
ATOM 1578 O O . VAL A 1 196 ? -12.936 4.793 17.661 1.00 75.69 196 VAL A O 1
ATOM 1581 N N . ILE A 1 197 ? -12.060 5.886 15.900 1.00 78.19 197 ILE A N 1
ATOM 1582 C CA . ILE A 1 197 ? -11.855 7.166 16.591 1.00 78.19 197 ILE A CA 1
ATOM 1583 C C . ILE A 1 197 ? -13.201 7.770 17.003 1.00 78.19 197 ILE A C 1
ATOM 1585 O O . ILE A 1 197 ? -13.388 8.080 18.180 1.00 78.19 197 ILE A O 1
ATOM 1589 N N . CYS A 1 198 ? -14.167 7.869 16.084 1.00 81.50 198 CYS A N 1
ATOM 1590 C CA . CYS A 1 198 ? -15.497 8.411 16.369 1.00 81.50 198 CYS A CA 1
ATOM 1591 C C . CYS A 1 198 ? -16.222 7.624 17.473 1.00 81.50 198 CYS A C 1
ATOM 1593 O O . CYS A 1 198 ? -16.862 8.218 18.345 1.00 81.50 198 CYS A O 1
ATOM 1595 N N . TYR A 1 199 ? -16.103 6.291 17.472 1.00 74.75 199 TYR A N 1
ATOM 1596 C CA . TYR A 1 199 ? -16.678 5.455 18.526 1.00 74.75 199 TYR A CA 1
ATOM 1597 C C . TYR A 1 199 ? -16.003 5.686 19.882 1.00 74.75 199 TYR A C 1
ATOM 1599 O O . TYR A 1 199 ? -16.702 5.868 20.880 1.00 74.75 199 TYR A O 1
ATOM 1607 N N . LYS A 1 200 ? -14.664 5.730 19.932 1.00 73.06 200 LYS A N 1
ATOM 1608 C CA . LYS A 1 200 ? -13.922 6.006 21.175 1.00 73.06 200 LYS A CA 1
ATOM 1609 C C . LYS A 1 200 ? -14.226 7.400 21.727 1.00 73.06 200 LYS A C 1
ATOM 1611 O O . LYS A 1 200 ? -14.366 7.549 22.937 1.00 73.06 200 LYS A O 1
ATOM 1616 N N . TRP A 1 201 ? -14.379 8.395 20.855 1.00 79.81 201 TRP A N 1
ATOM 1617 C CA . TRP A 1 201 ? -14.721 9.759 21.251 1.00 79.81 201 TRP A CA 1
ATOM 1618 C C . TRP A 1 201 ? -16.086 9.835 21.938 1.00 79.81 201 TRP A C 1
ATOM 1620 O O . TRP A 1 201 ? -16.216 10.468 22.982 1.00 79.81 201 TRP A O 1
ATOM 1630 N N . LYS A 1 202 ? -17.102 9.141 21.403 1.00 79.62 202 LYS A N 1
ATOM 1631 C CA . LYS A 1 202 ? -18.427 9.062 22.041 1.00 79.62 202 LYS A CA 1
ATOM 1632 C C . LYS A 1 202 ? -18.364 8.463 23.445 1.00 79.62 202 LYS A C 1
ATOM 1634 O O . LYS A 1 202 ? -18.992 9.001 24.354 1.00 79.62 202 LYS A O 1
ATOM 1639 N N . ASP A 1 203 ? -17.609 7.380 23.623 1.00 72.75 203 ASP A N 1
ATOM 1640 C CA . ASP A 1 203 ? -17.437 6.744 24.935 1.00 72.75 203 ASP A CA 1
ATOM 1641 C C . ASP A 1 203 ? -16.713 7.672 25.922 1.00 72.75 203 ASP A C 1
ATOM 1643 O O . ASP A 1 203 ? -17.123 7.787 27.078 1.00 72.75 203 ASP A O 1
ATOM 1647 N N . PHE A 1 204 ? -15.672 8.369 25.460 1.00 73.88 204 PHE A N 1
ATOM 1648 C CA . PHE A 1 204 ? -14.934 9.343 26.263 1.00 73.88 204 PHE A CA 1
ATOM 1649 C C . PHE A 1 204 ? -15.810 10.537 26.670 1.00 73.88 204 PHE A C 1
ATOM 1651 O O . PHE A 1 204 ? -15.867 10.881 27.848 1.00 73.88 204 PHE A O 1
ATOM 1658 N N . ALA A 1 205 ? -16.558 11.120 25.731 1.00 79.62 205 ALA A N 1
ATOM 1659 C CA . ALA A 1 205 ? -17.469 12.231 26.003 1.00 79.62 205 ALA A CA 1
ATOM 1660 C C . ALA A 1 205 ? -18.587 11.834 26.983 1.00 79.62 205 ALA A C 1
ATOM 1662 O O . ALA A 1 205 ? -18.915 12.593 27.894 1.00 79.62 205 ALA A O 1
ATOM 1663 N N . TYR A 1 206 ? -19.144 10.625 26.840 1.00 78.19 206 TYR A N 1
ATOM 1664 C CA . TYR A 1 206 ? -20.114 10.086 27.795 1.00 78.19 206 TYR A CA 1
ATOM 1665 C C . TYR A 1 206 ? -19.502 9.903 29.188 1.00 78.19 206 TYR A C 1
ATOM 1667 O O . TYR A 1 206 ? -20.158 10.188 30.187 1.00 78.19 206 TYR A O 1
ATOM 1675 N N . TYR A 1 207 ? -18.256 9.432 29.275 1.00 73.25 207 TYR A N 1
ATOM 1676 C CA . TYR A 1 207 ? -17.562 9.285 30.551 1.00 73.25 207 TYR A CA 1
ATOM 1677 C C . TYR A 1 207 ? -17.353 10.637 31.239 1.00 73.25 207 TYR A C 1
ATOM 1679 O O . TYR A 1 207 ? -17.773 10.787 32.384 1.00 73.25 207 TYR A O 1
ATOM 1687 N N . MET A 1 208 ? -16.795 11.620 30.523 1.00 76.50 208 MET A N 1
ATOM 1688 C CA . MET A 1 208 ? -16.551 12.971 31.044 1.00 76.50 208 MET A CA 1
ATOM 1689 C C . MET A 1 208 ? -17.836 13.630 31.551 1.00 76.50 208 MET A C 1
ATOM 1691 O O . MET A 1 208 ? -17.839 14.198 32.633 1.00 76.50 208 MET A O 1
ATOM 1695 N N . LYS A 1 209 ? -18.951 13.472 30.827 1.00 80.38 209 LYS A N 1
ATOM 1696 C CA . LYS A 1 209 ? -20.253 14.028 31.224 1.00 80.38 209 LYS A CA 1
ATOM 1697 C C . LYS A 1 209 ? -20.840 13.404 32.499 1.00 80.38 209 LYS A C 1
ATOM 1699 O O . LYS A 1 209 ? -21.634 14.040 33.174 1.00 80.38 209 LYS A O 1
ATOM 1704 N N . ASN A 1 210 ? -20.515 12.145 32.804 1.00 77.88 210 ASN A N 1
ATOM 1705 C CA . ASN A 1 210 ? -21.088 11.426 33.953 1.00 77.88 210 ASN A CA 1
ATOM 1706 C C . ASN A 1 210 ? -20.140 11.324 35.154 1.00 77.88 210 ASN A C 1
ATOM 1708 O O . ASN A 1 210 ? -20.530 10.784 36.183 1.00 77.88 210 ASN A O 1
ATOM 1712 N N . HIS A 1 211 ? -18.884 11.736 34.993 1.00 71.44 211 HIS A N 1
ATOM 1713 C CA . HIS A 1 211 ? -17.861 11.740 36.039 1.00 71.44 211 HIS A CA 1
ATOM 1714 C C . HIS A 1 211 ? -17.265 13.145 36.163 1.00 71.44 211 HIS A C 1
ATOM 1716 O O . HIS A 1 211 ? -16.056 13.274 36.359 1.00 71.44 211 HIS A O 1
ATOM 1722 N N . GLU A 1 212 ? -18.104 14.182 36.019 1.00 60.78 212 GLU A N 1
ATOM 1723 C CA . GLU A 1 212 ? -17.745 15.525 36.471 1.00 60.78 212 GLU A CA 1
ATOM 1724 C C . GLU A 1 212 ? -17.177 15.390 37.884 1.00 60.78 212 GLU A C 1
ATOM 1726 O O . GLU A 1 212 ? -17.783 14.780 38.770 1.00 60.78 212 GLU A O 1
ATOM 1731 N N . VAL A 1 213 ? -15.925 15.826 38.015 1.00 54.25 213 VAL A N 1
ATOM 1732 C CA . VAL A 1 213 ? -15.173 15.814 39.263 1.00 54.25 213 VAL A CA 1
ATOM 1733 C C . VAL A 1 213 ? -16.053 16.528 40.289 1.00 54.25 213 VAL A C 1
ATOM 1735 O O . VAL A 1 213 ? -16.504 17.628 39.976 1.00 54.25 213 VAL A O 1
ATOM 1738 N N . PRO A 1 214 ? -16.370 15.927 41.454 1.00 47.78 214 PRO A N 1
ATOM 1739 C CA . PRO A 1 214 ? -17.077 16.664 42.492 1.00 47.78 214 PRO A CA 1
ATOM 1740 C C . PRO A 1 214 ? -16.290 17.945 42.755 1.00 47.78 214 PRO A C 1
ATOM 1742 O O . PRO A 1 214 ? -15.079 17.863 42.974 1.00 47.78 214 PRO A O 1
ATOM 1745 N N . ASP A 1 215 ? -16.968 19.091 42.641 1.00 51.47 215 ASP A N 1
ATOM 1746 C CA . ASP A 1 215 ? -16.369 20.409 42.833 1.00 51.47 215 ASP A CA 1
ATOM 1747 C C . ASP A 1 215 ? -15.473 20.379 44.073 1.00 51.47 215 ASP A C 1
ATOM 1749 O O . ASP A 1 215 ? -15.881 19.928 45.156 1.00 51.47 215 ASP A O 1
ATOM 1753 N N . SER A 1 216 ? -14.232 20.837 43.892 1.00 53.28 216 SER A N 1
ATOM 1754 C CA . SER A 1 216 ? -13.220 20.950 44.948 1.00 53.28 216 SER A CA 1
ATOM 1755 C C . SER A 1 216 ? -13.714 21.740 46.162 1.00 53.28 216 SER A C 1
ATOM 1757 O O . SER A 1 216 ? -13.170 21.587 47.253 1.00 53.28 216 SER A O 1
ATOM 1759 N N . ASP A 1 217 ? -14.788 22.505 45.989 1.00 53.28 217 ASP A N 1
ATOM 1760 C CA . ASP A 1 217 ? -15.427 23.346 46.994 1.00 53.28 217 ASP A CA 1
ATOM 1761 C C . ASP A 1 217 ? -16.091 22.537 48.125 1.00 53.28 217 ASP A C 1
ATOM 1763 O O . ASP A 1 217 ? -16.413 23.083 49.173 1.00 53.28 217 ASP A O 1
ATOM 1767 N N . THR A 1 218 ? -16.250 21.215 47.976 1.00 51.38 218 THR A N 1
ATOM 1768 C CA . THR A 1 218 ? -16.804 20.349 49.039 1.00 51.38 218 THR A CA 1
ATOM 1769 C C . THR A 1 218 ? -15.760 19.756 49.995 1.00 51.38 218 THR A C 1
ATOM 1771 O O . THR A 1 218 ? -16.129 19.067 50.950 1.00 51.38 218 THR A O 1
ATOM 1774 N N . VAL A 1 219 ? -14.462 20.004 49.773 1.00 51.72 219 VAL A N 1
ATOM 1775 C CA . VAL A 1 219 ? -13.383 19.484 50.640 1.00 51.72 219 VAL A CA 1
ATOM 1776 C C . VAL A 1 219 ? -13.020 20.459 51.769 1.00 51.72 219 VAL A C 1
ATOM 1778 O O . VAL A 1 219 ? -12.600 20.002 52.830 1.00 51.72 219 VAL A O 1
ATOM 1781 N N . 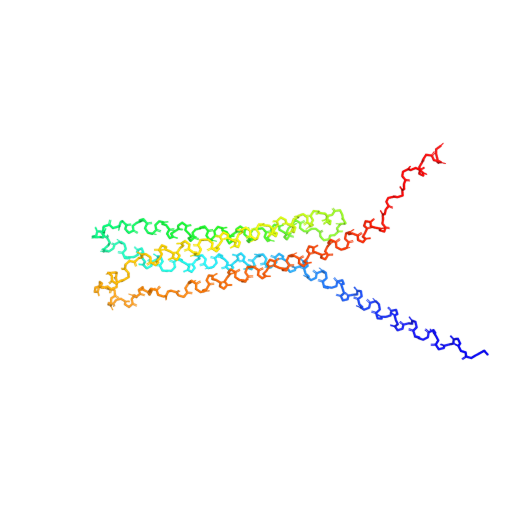GLU A 1 220 ? -13.255 21.766 51.607 1.00 51.53 220 GLU A N 1
ATOM 1782 C CA . GLU A 1 220 ? -12.996 22.757 52.670 1.00 51.53 220 GLU A CA 1
ATOM 1783 C C . GLU A 1 220 ? -14.050 22.762 53.791 1.00 51.53 220 GLU A C 1
ATOM 1785 O O . GLU A 1 220 ? -13.752 23.208 54.890 1.00 51.53 220 GLU A O 1
ATOM 1790 N N . GLU A 1 221 ? -15.241 22.186 53.593 1.00 49.47 221 GLU A N 1
ATOM 1791 C CA . GLU A 1 221 ? -16.261 22.083 54.658 1.00 49.47 221 GLU A CA 1
ATOM 1792 C C . GLU A 1 221 ? -16.062 20.883 55.610 1.00 49.47 221 GLU A C 1
ATOM 1794 O O . GLU A 1 221 ? -16.889 20.634 56.491 1.00 49.47 221 GLU A O 1
ATOM 1799 N N . ARG A 1 222 ? -14.986 20.099 55.440 1.00 48.72 222 ARG A N 1
ATOM 1800 C CA . ARG A 1 222 ? -14.685 18.923 56.284 1.00 48.72 222 ARG A CA 1
ATOM 1801 C C . ARG A 1 222 ? -13.315 18.952 56.970 1.00 48.72 222 ARG A C 1
ATOM 1803 O O . ARG A 1 222 ? -12.920 17.921 57.521 1.00 48.72 222 ARG A O 1
ATOM 1810 N N . MET A 1 223 ? -12.614 20.085 56.955 1.00 45.75 223 MET A N 1
ATOM 1811 C CA . MET A 1 223 ? -11.465 20.350 57.838 1.00 45.75 223 MET A CA 1
ATOM 1812 C C . MET A 1 223 ? -11.837 21.411 58.866 1.00 45.75 223 MET A C 1
ATOM 1814 O O . MET A 1 223 ? -11.386 21.258 60.021 1.00 45.75 223 MET A O 1
#

Radius of gyration: 28.56 Å; Cα contacts (8 Å, |Δi|>4): 139; chains: 1; bounding box: 82×37×91 Å

Secondary structure (DSSP, 8-state):
--SSSHHHHHHHHHHHHHHHHHHHHHHHHHHHHHHHHHHHHHHHHHHHHHHHHHHHHHHHHHHHHHHHGGGSSS-HHHHHHHHHHHHHHHHHHHHHHHHHHHHHHHH--TT-TTHHHHHHHHHHHHHHHHHHHHHHHHHHHHHHHHHHHTS-HHHHHT-HHHHHHT----SS-THHHHHHHHHHHHHHHHHHHHHHHHHHHHHHHHHHHH-PPP-GGGSGGG-

pLDDT: mean 74.67, std 14.52, range [44.38, 94.56]

Organism: NCBI:txid2840932

Nearest PDB structures (foldseek):
  3euh-assembly1_A  TM=3.565E-01  e=1.469E+00  Escherichia coli K-12
  2efk-assembly1_A-2  TM=2.454E-01  e=4.472E+00  Homo sapiens

Mean predicted aligned error: 11.72 Å

Solvent-accessible surface area (backbone atoms only — not comparable to full-atom values): 12522 Å² total; per-residue (Å²): 144,84,76,71,70,72,60,60,62,56,52,54,57,55,50,50,54,54,50,53,53,51,51,56,52,49,51,52,52,54,46,56,61,66,43,49,35,53,48,33,31,50,43,11,47,50,41,25,53,47,17,57,57,58,42,52,71,47,52,58,52,52,58,46,49,81,75,69,38,88,79,49,95,60,61,58,63,56,57,52,52,55,49,49,53,41,28,52,49,34,33,49,53,8,49,52,32,30,51,50,16,52,48,49,57,69,71,55,59,91,86,51,79,83,41,55,60,58,52,48,54,50,50,51,51,53,47,53,51,49,52,52,48,47,55,51,49,51,54,40,52,54,50,44,47,55,58,56,72,67,52,65,51,70,67,64,67,65,39,70,72,37,73,74,69,72,60,74,84,60,92,80,52,69,63,58,64,50,50,53,52,51,45,51,52,38,55,56,52,49,52,56,49,53,52,54,50,56,53,52,48,53,55,50,52,54,47,55,73,75,57,63,70,76,65,75,78,68,59,72,84,76,116

Foldseek 3Di:
DPPPPVVVVVVVVVVVVVVVVVVVVVVVLVVLLVCLLVLLLVLLVLLQVLLVVLCPLLVVLVVCLVPPCPPDPDNSVVLSVLSVVLSVVSNVLSVVSNVLSVVLVVLDDPPDPVCLVVNLVSLVVSLVSLVVSLVVLVVSLVSSLVSLLPDPQVVSQPDPVCVVVVDHNDSDDPSSVSSVVSSVSSVVSSVSSVVSNVVSVVVVVVCCVVCVDPPPVVVVVPD